Protein AF-A0A6G0R0K5-F1 (afdb_monomer_lite)

pLDDT: mean 83.47, std 16.42, range [35.22, 98.56]

Sequence (257 aa):
MKILWILSVGLLALLSRLAEVEAQTCGSRLRKDWDMLTTTEKTTYKNAIAAAMDSGAYIKFVEMHTEMRSEMEAHRQCMFIYWHRLMLVAFENIARVTAGTCNSFGNCMAITSELGGSSSGVQRTLAINGINNSGRCVNVSPLNHFCQLTSTTGTACAKCVPRSDWNAARVPTSTGYASVRQQVFNGRNIGQMSPLVEQGCHNNVHANLASTMGTFASPSDPIFWSHHAMIDLLHVIFHKCRVGTARLTFAQKASSV

Structure (mmCIF, N/CA/C/O backbone):
data_AF-A0A6G0R0K5-F1
#
_entry.id   AF-A0A6G0R0K5-F1
#
loop_
_atom_site.group_PDB
_atom_site.id
_atom_site.type_symbol
_atom_site.label_atom_id
_atom_site.label_alt_id
_atom_site.label_comp_id
_atom_site.label_asym_id
_atom_site.label_entity_id
_atom_site.label_seq_id
_atom_site.pdbx_PDB_ins_code
_atom_site.Cartn_x
_atom_site.Cartn_y
_atom_site.Cartn_z
_atom_site.occupancy
_atom_site.B_iso_or_equiv
_atom_site.auth_seq_id
_atom_site.auth_comp_id
_atom_site.auth_asym_id
_atom_site.auth_atom_id
_atom_site.pdbx_PDB_model_num
ATOM 1 N N . MET A 1 1 ? -26.393 2.557 -67.700 1.00 35.22 1 MET A N 1
ATOM 2 C CA . MET A 1 1 ? -24.964 2.414 -67.343 1.00 35.22 1 MET A CA 1
ATOM 3 C C . MET A 1 1 ? -24.664 3.296 -66.134 1.00 35.22 1 MET A C 1
ATOM 5 O O . MET A 1 1 ? -24.815 4.496 -66.249 1.00 35.22 1 MET A O 1
ATOM 9 N N . LYS A 1 2 ? -24.290 2.663 -65.011 1.00 37.94 2 LYS A N 1
ATOM 10 C CA . LYS A 1 2 ? -23.423 3.128 -63.904 1.00 37.94 2 LYS A CA 1
ATOM 11 C C . LYS A 1 2 ? -23.660 4.484 -63.176 1.00 37.94 2 LYS A C 1
ATOM 13 O O . LYS A 1 2 ? -23.334 5.531 -63.706 1.00 37.94 2 LYS A O 1
ATOM 18 N N . ILE A 1 3 ? -23.968 4.331 -61.872 1.00 43.25 3 ILE A N 1
ATOM 19 C CA . ILE A 1 3 ? -23.372 4.988 -60.676 1.00 43.25 3 ILE A CA 1
ATOM 20 C C . ILE A 1 3 ? -23.773 6.454 -60.377 1.00 43.25 3 ILE A C 1
ATOM 22 O O . ILE A 1 3 ? -23.343 7.351 -61.081 1.00 43.25 3 ILE A O 1
ATOM 26 N N . LEU A 1 4 ? -24.468 6.709 -59.251 1.00 41.16 4 LEU A N 1
ATOM 27 C CA . LEU A 1 4 ? -23.890 7.325 -58.032 1.00 41.16 4 LEU A CA 1
ATOM 28 C C . LEU A 1 4 ? -24.901 7.368 -56.858 1.00 41.16 4 LEU A C 1
ATOM 30 O O . LEU A 1 4 ? -26.084 7.634 -57.037 1.00 41.16 4 LEU A O 1
ATOM 34 N N . TRP A 1 5 ? -24.393 7.055 -55.666 1.00 44.38 5 TRP A N 1
ATOM 35 C CA . TRP A 1 5 ? -25.050 7.014 -54.352 1.00 44.38 5 TRP A CA 1
ATOM 36 C C . TRP A 1 5 ? -25.140 8.409 -53.696 1.00 44.38 5 TRP A C 1
ATOM 38 O O . TRP A 1 5 ? -24.416 9.296 -54.134 1.00 44.38 5 TRP A O 1
ATOM 48 N N . ILE A 1 6 ? -25.933 8.544 -52.611 1.00 44.44 6 ILE A N 1
ATOM 49 C CA . ILE A 1 6 ? -25.660 9.235 -51.307 1.00 44.44 6 ILE A CA 1
ATOM 50 C C . ILE A 1 6 ? -27.022 9.581 -50.650 1.00 44.44 6 ILE A C 1
ATOM 52 O O . ILE A 1 6 ? -27.780 10.392 -51.162 1.00 44.44 6 ILE A O 1
ATOM 56 N N . LEU A 1 7 ? -27.495 8.792 -49.675 1.00 41.69 7 LEU A N 1
ATOM 57 C CA . LEU A 1 7 ? -27.281 8.929 -48.217 1.00 41.69 7 LEU A CA 1
ATOM 58 C C . LEU A 1 7 ? -27.965 10.165 -47.603 1.00 41.69 7 LEU A C 1
ATOM 60 O O . LEU A 1 7 ? -27.424 11.264 -47.591 1.00 41.69 7 LEU A O 1
ATOM 64 N N . SER A 1 8 ? -29.125 9.943 -46.987 1.00 45.06 8 SER A N 1
ATOM 65 C CA . SER A 1 8 ? -29.702 10.830 -45.973 1.00 45.06 8 SER A CA 1
ATOM 66 C C . SER A 1 8 ? -29.942 10.006 -44.711 1.00 45.06 8 SER A C 1
ATOM 68 O O . SER A 1 8 ? -31.040 9.517 -44.469 1.00 45.06 8 SER A O 1
ATOM 70 N N . VAL A 1 9 ? -28.880 9.785 -43.935 1.00 48.03 9 VAL A N 1
ATOM 71 C CA . VAL A 1 9 ? -28.969 9.229 -42.579 1.00 48.03 9 VAL A CA 1
ATOM 72 C C . VAL A 1 9 ? -28.471 10.308 -41.629 1.00 48.03 9 VAL A C 1
ATOM 74 O O . VAL A 1 9 ? -27.401 10.880 -41.830 1.00 48.03 9 VAL A O 1
ATOM 77 N N . GLY A 1 10 ? -29.324 10.639 -40.663 1.00 43.81 10 GLY A N 1
ATOM 78 C CA . GLY A 1 10 ? -29.235 11.822 -39.822 1.00 43.81 10 GLY A CA 1
ATOM 79 C C . GLY A 1 10 ? -27.935 11.942 -39.036 1.00 43.81 10 GLY A C 1
ATOM 80 O O . GLY A 1 10 ? -27.492 11.010 -38.369 1.00 43.81 10 GLY A O 1
ATOM 81 N N . LEU A 1 11 ? -27.376 13.147 -39.059 1.00 43.44 11 LEU A N 1
ATOM 82 C CA . LEU A 1 11 ? -26.311 13.563 -38.165 1.00 43.44 11 LEU A CA 1
ATOM 83 C C . LEU A 1 11 ? -26.942 14.157 -36.895 1.00 43.44 11 LEU A C 1
ATOM 85 O O . LEU A 1 11 ? -27.017 15.372 -36.736 1.00 43.44 11 LEU A O 1
ATOM 89 N N . LEU A 1 12 ? -27.407 13.300 -35.980 1.00 45.47 12 LEU A N 1
ATOM 90 C CA . LEU A 1 12 ? -27.478 13.682 -34.567 1.00 45.47 12 LEU A CA 1
ATOM 91 C C . LEU A 1 12 ? -26.044 13.612 -34.029 1.00 45.47 12 LEU A C 1
ATOM 93 O O . LEU A 1 12 ? -25.591 12.578 -33.540 1.00 45.47 12 LEU A O 1
ATOM 97 N N . ALA A 1 13 ? -25.298 14.707 -34.168 1.00 45.22 13 ALA A N 1
ATOM 98 C CA . ALA A 1 13 ? -24.039 14.875 -33.460 1.00 45.22 13 ALA A CA 1
ATOM 99 C C . ALA A 1 13 ? -24.361 15.077 -31.973 1.00 45.22 13 ALA A C 1
ATOM 101 O O . ALA A 1 13 ? -24.551 16.197 -31.500 1.00 45.22 13 ALA A O 1
ATOM 102 N N . LEU A 1 14 ? -24.466 13.969 -31.238 1.00 45.12 14 LEU A N 1
ATOM 103 C CA . LEU A 1 14 ? -24.409 13.981 -29.786 1.00 45.12 14 LEU A CA 1
ATOM 104 C C . LEU A 1 14 ? -23.000 14.467 -29.422 1.00 45.12 14 LEU A C 1
ATOM 106 O O . LEU A 1 14 ? -22.039 13.703 -29.453 1.00 45.12 14 LEU A O 1
ATOM 110 N N . LEU A 1 15 ? -22.863 15.763 -29.142 1.00 42.66 15 LEU A N 1
ATOM 111 C CA . LEU A 1 15 ? -21.663 16.331 -28.537 1.00 42.66 15 LEU A CA 1
ATOM 112 C C . LEU A 1 15 ? -21.563 15.783 -27.111 1.00 42.66 15 LEU A C 1
ATOM 114 O O . LEU A 1 15 ? -21.924 16.447 -26.140 1.00 42.66 15 LEU A O 1
ATOM 118 N N . SER A 1 16 ? -21.090 14.546 -26.980 1.00 43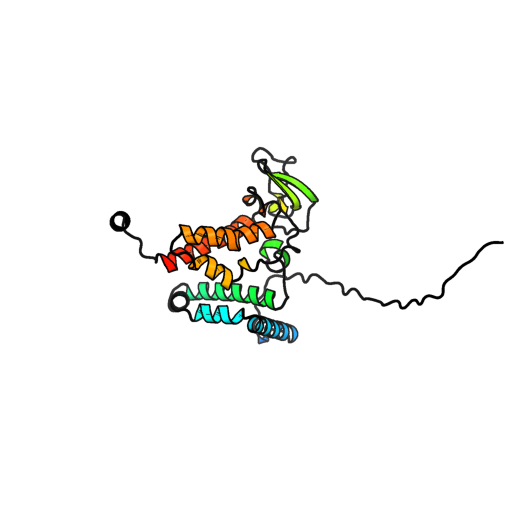.72 16 SER A N 1
ATOM 119 C CA . SER A 1 16 ? -20.566 14.035 -25.726 1.00 43.72 16 SER A CA 1
ATOM 120 C C . SER A 1 16 ? -19.338 14.876 -25.403 1.00 43.72 16 SER A C 1
ATOM 122 O O . SER A 1 16 ? -18.242 14.618 -25.901 1.00 43.72 16 SER A O 1
ATOM 124 N N . ARG A 1 17 ? -19.531 15.926 -24.600 1.00 45.78 17 ARG A N 1
ATOM 125 C CA . ARG A 1 17 ? -18.425 16.536 -23.873 1.00 45.78 17 ARG A CA 1
ATOM 126 C C . ARG A 1 17 ? -17.848 15.426 -23.005 1.00 45.78 17 ARG A C 1
ATOM 128 O O . ARG A 1 17 ? -18.444 15.057 -21.997 1.00 45.78 17 ARG A O 1
ATOM 135 N N . LEU A 1 18 ? -16.725 14.859 -23.434 1.00 44.19 18 LEU A N 1
ATOM 136 C CA . LEU A 1 18 ? -15.819 14.190 -22.519 1.00 44.19 18 LEU A CA 1
ATOM 137 C C . LEU A 1 18 ? -15.425 15.283 -21.530 1.00 44.19 18 LEU A C 1
ATOM 139 O O . LEU A 1 18 ? -14.662 16.182 -21.874 1.00 44.19 18 LEU A O 1
ATOM 143 N N . ALA A 1 19 ? -16.056 15.288 -20.356 1.00 44.09 19 ALA A N 1
ATOM 144 C CA . ALA A 1 19 ? -15.513 16.028 -19.238 1.00 44.09 19 ALA A CA 1
ATOM 145 C C . ALA A 1 19 ? -14.086 15.508 -19.081 1.00 44.09 19 ALA A C 1
ATOM 147 O O . ALA A 1 19 ? -13.887 14.302 -18.913 1.00 44.09 19 ALA A O 1
ATOM 148 N N . GLU A 1 20 ? -13.106 16.392 -19.239 1.00 42.25 20 GLU A N 1
ATOM 149 C CA . GLU A 1 20 ? -11.743 16.080 -18.855 1.00 42.25 20 GLU A CA 1
ATOM 150 C C . GLU A 1 20 ? -11.815 15.664 -17.390 1.00 42.25 20 GLU A C 1
ATOM 152 O O . GLU A 1 20 ? -12.138 16.459 -16.507 1.00 42.25 20 GLU A O 1
ATOM 157 N N . VAL A 1 21 ? -11.616 14.371 -17.135 1.00 38.44 21 VAL A N 1
ATOM 158 C CA . VAL A 1 21 ? -11.346 13.894 -15.788 1.00 38.44 21 VAL A CA 1
ATOM 159 C C . VAL A 1 21 ? -9.940 14.390 -15.505 1.00 38.44 21 VAL A C 1
ATOM 161 O O . VAL A 1 21 ? -8.960 13.687 -15.750 1.00 38.44 21 VAL A O 1
ATOM 164 N N . GLU A 1 22 ? -9.832 15.640 -15.057 1.00 40.12 22 GLU A N 1
ATOM 165 C CA . GLU A 1 22 ? -8.645 16.089 -14.354 1.00 40.12 22 GLU A CA 1
ATOM 166 C C . GLU A 1 22 ? -8.467 15.103 -13.208 1.00 40.12 22 GLU A C 1
ATOM 168 O O . GLU A 1 22 ? -9.278 15.027 -12.281 1.00 40.12 22 GLU A O 1
ATOM 173 N N . ALA A 1 23 ? -7.441 14.261 -13.321 1.00 39.41 23 ALA A N 1
ATOM 174 C CA . ALA A 1 23 ? -6.998 13.451 -12.212 1.00 39.41 23 ALA A CA 1
ATOM 175 C C . ALA A 1 23 ? -6.709 14.439 -11.086 1.00 39.41 23 ALA A C 1
ATOM 177 O O . ALA A 1 23 ? -5.732 15.181 -11.160 1.00 39.41 23 ALA A O 1
ATOM 178 N N . GLN A 1 24 ? -7.600 14.501 -10.094 1.00 42.53 24 GLN A N 1
ATOM 179 C CA . GLN A 1 24 ? -7.430 15.376 -8.953 1.00 42.53 24 GLN A CA 1
ATOM 180 C C . GLN A 1 24 ? -6.117 14.972 -8.298 1.00 42.53 24 GLN A C 1
ATOM 182 O O . GLN A 1 24 ? -6.034 13.953 -7.607 1.00 42.53 24 GLN A O 1
ATOM 187 N N . THR A 1 25 ? -5.070 15.751 -8.570 1.00 45.50 25 THR A N 1
ATOM 188 C CA . THR A 1 25 ? -3.791 15.634 -7.896 1.00 45.50 25 THR A CA 1
ATOM 189 C C . THR A 1 25 ? -4.099 15.935 -6.446 1.00 45.50 25 THR A C 1
ATOM 191 O O . THR A 1 25 ? -4.268 17.090 -6.052 1.00 45.50 25 THR A O 1
ATOM 194 N N . CYS A 1 26 ? -4.292 14.878 -5.665 1.00 50.09 26 CYS A N 1
ATOM 195 C CA . CYS A 1 26 ? -4.456 14.989 -4.237 1.00 50.09 26 CYS A CA 1
ATOM 196 C C . CYS A 1 26 ? -3.107 15.485 -3.728 1.00 50.09 26 CYS A C 1
ATOM 198 O O . CYS A 1 26 ? -2.182 14.694 -3.553 1.00 50.09 26 CYS A O 1
ATOM 200 N N . GLY A 1 27 ? -2.980 16.805 -3.572 1.00 58.56 27 GLY A N 1
ATOM 201 C CA . GLY A 1 27 ? -1.878 17.410 -2.840 1.00 58.56 27 GLY A CA 1
ATOM 202 C C . GLY A 1 27 ? -1.781 16.813 -1.434 1.00 58.56 27 GLY A C 1
ATOM 203 O O . GLY A 1 27 ? -2.553 15.928 -1.048 1.00 58.56 27 GLY A O 1
ATOM 204 N N . SER A 1 28 ? -0.830 17.297 -0.640 1.00 61.06 28 SER A N 1
ATOM 205 C CA . SER A 1 28 ? -0.680 16.836 0.740 1.00 61.06 28 SER A CA 1
ATOM 206 C C . SER A 1 28 ? -2.030 16.839 1.474 1.00 61.06 28 SER A C 1
ATOM 208 O O . SER A 1 28 ? -2.816 17.786 1.387 1.00 61.06 28 SER A O 1
ATOM 210 N N . ARG A 1 29 ? -2.341 15.735 2.166 1.00 73.50 29 ARG A N 1
ATOM 211 C CA . ARG A 1 29 ? -3.605 15.603 2.900 1.00 73.50 29 ARG A CA 1
ATOM 212 C C . ARG A 1 29 ? -3.598 16.576 4.076 1.00 73.50 29 ARG A C 1
ATOM 214 O O . ARG A 1 29 ? -2.982 16.306 5.106 1.00 73.50 29 ARG A O 1
ATOM 221 N N . LEU A 1 30 ? -4.269 17.713 3.913 1.00 80.62 30 LEU A N 1
ATOM 222 C CA . LEU A 1 30 ? -4.375 18.748 4.935 1.00 80.62 30 LEU A CA 1
ATOM 223 C C . LEU A 1 30 ? -5.656 18.555 5.749 1.00 80.62 30 LEU A C 1
ATOM 225 O O . LEU A 1 30 ? -6.762 18.644 5.217 1.00 80.62 30 LEU A O 1
ATOM 229 N N . ARG A 1 31 ? -5.510 18.337 7.058 1.00 83.62 31 ARG A N 1
ATOM 230 C CA . ARG A 1 31 ? -6.639 18.395 7.994 1.00 83.62 31 ARG A CA 1
ATOM 231 C C . ARG A 1 31 ? -6.935 19.860 8.297 1.00 83.62 31 ARG A C 1
ATOM 233 O O . ARG A 1 31 ? -6.051 20.573 8.765 1.00 83.62 31 ARG A O 1
ATOM 240 N N . LYS A 1 32 ? -8.157 20.294 8.004 1.00 85.06 32 LYS A N 1
ATOM 241 C CA . LYS A 1 32 ? -8.643 21.652 8.269 1.00 85.06 32 LYS A CA 1
ATOM 242 C C . LYS A 1 32 ? -9.628 21.625 9.429 1.00 85.06 32 LYS A C 1
ATOM 244 O O . LYS A 1 32 ? -10.305 20.619 9.643 1.00 85.06 32 LYS A O 1
ATOM 249 N N . ASP A 1 33 ? -9.710 22.741 10.139 1.00 85.50 33 ASP A N 1
ATOM 250 C CA . ASP A 1 33 ? -10.821 22.996 11.046 1.00 85.50 33 ASP A CA 1
ATOM 251 C C . ASP A 1 33 ? -12.159 22.984 10.279 1.00 85.50 33 ASP A C 1
ATOM 253 O O . ASP A 1 33 ? -12.205 23.372 9.107 1.00 85.50 33 ASP A O 1
ATOM 257 N N . TRP A 1 34 ? -13.237 22.517 10.922 1.00 86.62 34 TRP A N 1
ATOM 258 C CA . TRP A 1 34 ? -14.548 22.377 10.281 1.00 86.62 34 TRP A CA 1
ATOM 259 C C . TRP A 1 34 ? -15.086 23.713 9.770 1.00 86.62 34 TRP A C 1
ATOM 261 O O . TRP A 1 34 ? -15.665 23.759 8.685 1.00 86.62 34 TRP A O 1
ATOM 271 N N . ASP A 1 35 ? -14.876 24.810 10.492 1.00 95.31 35 ASP A N 1
ATOM 272 C CA . ASP A 1 35 ? -15.384 26.125 10.100 1.00 95.31 35 ASP A CA 1
ATOM 273 C C . ASP A 1 35 ? -14.569 26.754 8.973 1.00 95.31 35 ASP A C 1
ATOM 275 O O . ASP A 1 35 ? -15.089 27.581 8.225 1.00 95.31 35 ASP A O 1
ATOM 279 N N . MET A 1 36 ? -13.344 26.270 8.756 1.00 92.94 36 MET A N 1
ATOM 280 C CA . MET A 1 36 ? -12.540 26.611 7.584 1.00 92.94 36 MET A CA 1
ATOM 281 C C . MET A 1 36 ? -12.880 25.782 6.336 1.00 92.94 36 MET A C 1
ATOM 283 O O . MET A 1 36 ? -12.331 26.052 5.264 1.00 92.94 36 MET A O 1
ATOM 287 N N . LEU A 1 37 ? -13.739 24.762 6.441 1.00 88.12 37 LEU A N 1
ATOM 288 C CA . LEU A 1 37 ? -14.186 23.997 5.278 1.00 88.12 37 LEU A CA 1
ATOM 289 C C . LEU A 1 37 ? -15.216 24.789 4.470 1.00 88.12 37 LEU A C 1
ATOM 291 O O . LEU A 1 37 ? -16.208 25.297 5.000 1.00 88.12 37 LEU A O 1
ATOM 295 N N . THR A 1 38 ? -15.034 24.794 3.154 1.00 95.88 38 THR A N 1
ATOM 296 C CA . THR A 1 38 ? -16.040 25.27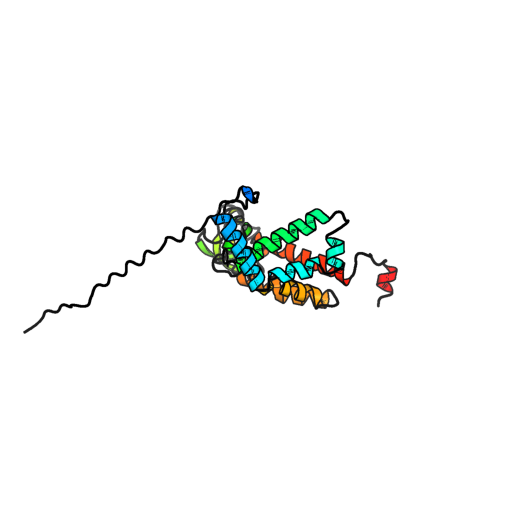0 2.203 1.00 95.88 38 THR A CA 1
ATOM 297 C C . THR A 1 38 ? -17.307 24.407 2.263 1.00 95.88 38 THR A C 1
ATOM 299 O O . THR A 1 38 ? -17.282 23.244 2.677 1.00 95.88 38 THR A O 1
ATOM 302 N N . THR A 1 39 ? -18.440 24.936 1.792 1.00 97.12 39 THR A N 1
ATOM 303 C CA . THR A 1 39 ? -19.702 24.173 1.709 1.00 97.12 39 THR A CA 1
ATOM 304 C C . THR A 1 39 ? -19.548 22.877 0.907 1.00 97.12 39 THR A C 1
ATOM 306 O O . THR A 1 39 ? -20.113 21.845 1.282 1.00 97.12 39 THR A O 1
ATOM 309 N N . THR A 1 40 ? -18.749 22.901 -0.164 1.00 94.31 40 THR A N 1
ATOM 310 C CA . THR A 1 40 ? -18.437 21.714 -0.969 1.00 94.31 40 THR A CA 1
ATOM 311 C C . THR A 1 40 ? -17.666 20.680 -0.153 1.00 94.31 40 THR A C 1
ATOM 313 O O . THR A 1 40 ? -18.083 19.528 -0.097 1.00 94.31 40 THR A O 1
ATOM 316 N N . GLU A 1 41 ? -16.604 21.077 0.555 1.00 89.62 41 GLU A N 1
ATOM 317 C CA . GLU A 1 41 ? -15.827 20.162 1.406 1.00 89.62 41 GLU A CA 1
ATOM 318 C C . GLU A 1 41 ? -16.678 19.555 2.532 1.00 89.62 41 GLU A C 1
ATOM 320 O O . GLU A 1 41 ? -16.623 18.344 2.761 1.00 89.62 41 GLU A O 1
ATOM 325 N N . LYS A 1 42 ? -17.528 20.360 3.188 1.00 91.56 42 LYS A N 1
ATOM 326 C CA . LYS A 1 42 ? -18.481 19.871 4.202 1.00 91.56 42 LYS A CA 1
ATOM 327 C C . LYS A 1 42 ? -19.456 18.852 3.615 1.00 91.56 42 LYS A C 1
ATOM 329 O O . LYS A 1 42 ? -19.789 17.866 4.270 1.00 91.56 42 LYS A O 1
ATOM 334 N N . THR A 1 43 ? -19.931 19.080 2.393 1.00 93.69 43 THR A N 1
ATOM 335 C CA . THR A 1 43 ? -20.841 18.157 1.699 1.00 93.69 43 THR A CA 1
ATOM 336 C C . THR A 1 43 ? -20.139 16.846 1.363 1.00 93.69 43 THR A C 1
ATOM 338 O O . THR A 1 43 ? -20.665 15.785 1.691 1.00 93.69 43 THR A O 1
ATOM 341 N N . THR A 1 44 ? -18.921 16.906 0.821 1.00 89.69 44 THR A N 1
ATOM 342 C CA . THR A 1 44 ? -18.089 15.724 0.561 1.00 89.69 44 THR A CA 1
ATOM 343 C C . THR A 1 44 ? -17.852 14.911 1.832 1.00 89.69 44 THR A C 1
ATOM 345 O O . THR A 1 44 ? -18.057 13.699 1.822 1.00 89.69 44 THR A O 1
ATOM 348 N N . TYR A 1 45 ? -17.492 15.562 2.944 1.00 89.38 45 TYR A N 1
ATOM 349 C CA . TYR A 1 45 ? -17.296 14.882 4.225 1.00 89.38 45 TYR A CA 1
ATOM 350 C C . TYR A 1 45 ? -18.572 14.170 4.693 1.00 89.38 45 TYR A C 1
ATOM 352 O O . TYR A 1 45 ? -18.539 12.974 4.972 1.00 89.38 45 TYR A O 1
ATOM 360 N N . LYS A 1 46 ? -19.714 14.871 4.731 1.00 94.06 46 LYS A N 1
ATOM 361 C CA . LYS A 1 46 ? -20.994 14.284 5.166 1.00 94.06 46 LYS A CA 1
ATOM 362 C C . LYS A 1 46 ? -21.408 13.093 4.300 1.00 94.06 46 LYS A C 1
ATOM 364 O O . LYS A 1 46 ? -21.806 12.067 4.843 1.00 94.06 46 LYS A O 1
ATOM 369 N N . ASN A 1 47 ? -21.269 13.207 2.981 1.00 93.19 47 ASN A N 1
ATOM 370 C CA . ASN A 1 47 ? -21.599 12.123 2.056 1.00 93.19 47 ASN A CA 1
ATOM 371 C C . ASN A 1 47 ? -20.678 10.912 2.253 1.00 93.19 47 ASN A C 1
ATOM 373 O O . ASN A 1 47 ? -21.144 9.777 2.204 1.00 93.19 47 ASN A O 1
ATOM 377 N N . ALA A 1 48 ? -19.390 11.135 2.532 1.00 89.19 48 ALA A N 1
ATOM 378 C CA . ALA A 1 48 ? -18.458 10.050 2.820 1.00 89.19 48 ALA A CA 1
ATOM 379 C C . ALA A 1 48 ? -18.790 9.319 4.129 1.00 89.19 48 ALA A C 1
ATOM 381 O O . ALA A 1 48 ? -18.723 8.090 4.175 1.00 89.19 48 ALA A O 1
ATOM 382 N N . ILE A 1 49 ? -19.198 10.054 5.172 1.00 92.50 49 ILE A N 1
ATOM 383 C CA . ILE A 1 49 ? -19.690 9.461 6.424 1.00 92.50 49 ILE A CA 1
ATOM 384 C C . ILE A 1 49 ? -20.947 8.626 6.171 1.00 92.50 49 ILE A C 1
ATOM 386 O O . ILE A 1 49 ? -20.996 7.480 6.612 1.00 92.50 49 ILE A O 1
ATOM 390 N N . ALA A 1 50 ? -21.924 9.164 5.432 1.00 93.50 50 ALA A N 1
ATOM 391 C CA . ALA A 1 50 ? -23.147 8.442 5.086 1.00 93.50 50 ALA A CA 1
ATOM 392 C C . ALA A 1 50 ? -22.834 7.141 4.328 1.00 93.50 50 ALA A C 1
ATOM 394 O O . ALA A 1 50 ? -23.232 6.068 4.766 1.00 93.50 50 ALA A O 1
ATOM 395 N N . ALA A 1 51 ? -21.993 7.199 3.291 1.00 90.88 51 ALA A N 1
ATOM 396 C CA . ALA A 1 51 ? -21.578 6.013 2.541 1.00 90.88 51 ALA A CA 1
ATOM 397 C C . ALA A 1 51 ? -20.849 4.969 3.415 1.00 90.88 51 ALA A C 1
ATOM 399 O O . ALA A 1 51 ? -21.028 3.758 3.250 1.00 90.88 51 ALA A O 1
ATOM 400 N N . ALA A 1 52 ? -20.027 5.410 4.373 1.00 86.12 52 ALA A N 1
ATOM 401 C CA . ALA A 1 52 ? -19.382 4.509 5.327 1.00 86.12 52 ALA A CA 1
ATOM 402 C C . ALA A 1 52 ? -20.396 3.853 6.285 1.00 86.12 52 ALA A C 1
ATOM 404 O O . ALA A 1 52 ? -20.223 2.689 6.652 1.00 86.12 52 ALA A O 1
ATOM 405 N N . MET A 1 53 ? -21.445 4.573 6.694 1.00 92.00 53 MET A N 1
ATOM 406 C CA . MET A 1 53 ? -22.534 4.032 7.515 1.00 92.00 53 MET A CA 1
ATOM 407 C C . MET A 1 53 ? -23.376 3.023 6.730 1.00 92.00 53 MET A C 1
ATOM 409 O O . MET A 1 53 ? -23.534 1.893 7.191 1.00 92.00 53 MET A O 1
ATOM 413 N N . ASP A 1 54 ? -23.815 3.382 5.523 1.00 91.06 54 ASP A N 1
ATOM 414 C CA . ASP A 1 54 ? -24.669 2.551 4.664 1.00 91.06 54 ASP A CA 1
ATOM 415 C C . ASP A 1 54 ? -23.983 1.243 4.242 1.00 91.06 54 ASP A C 1
ATOM 417 O O . ASP A 1 54 ? -24.618 0.196 4.133 1.00 91.06 54 ASP A O 1
ATOM 421 N N . SER A 1 55 ? -22.660 1.272 4.055 1.00 85.94 55 SER A N 1
ATOM 422 C CA . SER A 1 55 ? -21.864 0.077 3.734 1.00 85.94 55 SER A CA 1
ATOM 423 C C . SER A 1 55 ? -21.596 -0.844 4.932 1.00 85.94 55 SER A C 1
ATOM 425 O O . SER A 1 55 ? -21.019 -1.918 4.762 1.00 85.94 55 SER A O 1
ATOM 427 N N . GLY A 1 56 ? -21.948 -0.431 6.155 1.00 86.25 56 GLY A N 1
ATOM 428 C CA . GLY A 1 56 ? -21.584 -1.146 7.379 1.00 86.25 56 GLY A CA 1
ATOM 429 C C . GLY A 1 56 ? -20.093 -1.048 7.733 1.00 86.25 56 GLY A C 1
ATOM 430 O O . GLY A 1 56 ? -19.622 -1.749 8.629 1.00 86.25 56 GLY A O 1
ATOM 431 N N . ALA A 1 57 ? -19.327 -0.183 7.065 1.00 84.19 57 ALA A N 1
ATOM 432 C CA . ALA A 1 57 ? -17.923 0.041 7.390 1.00 84.19 57 ALA A CA 1
ATOM 433 C C . ALA A 1 57 ? -17.763 0.878 8.673 1.00 84.19 57 ALA A C 1
ATOM 435 O O . ALA A 1 57 ? -16.866 0.618 9.474 1.00 84.19 57 ALA A O 1
ATOM 436 N N . TYR A 1 58 ? -18.666 1.836 8.912 1.00 88.75 58 TYR A N 1
ATOM 437 C CA . TYR A 1 58 ? -18.648 2.711 10.089 1.00 88.75 58 TYR A CA 1
ATOM 438 C C . TYR A 1 58 ? -18.822 1.928 11.396 1.00 88.75 58 TYR A C 1
ATOM 440 O O . TYR A 1 58 ? -18.057 2.121 12.342 1.00 88.75 58 TYR A O 1
ATOM 448 N N . ILE A 1 59 ? -19.779 0.990 11.443 1.00 89.38 59 ILE A N 1
ATOM 449 C CA . ILE A 1 59 ? -20.059 0.206 12.657 1.00 89.38 59 ILE A CA 1
ATOM 450 C C . ILE A 1 59 ? -18.841 -0.617 13.103 1.00 89.38 59 ILE A C 1
ATOM 452 O O . ILE A 1 59 ? -18.660 -0.835 14.294 1.00 89.38 59 ILE A O 1
ATOM 456 N N . LYS A 1 60 ? -17.926 -0.980 12.192 1.00 84.44 60 LYS A N 1
ATOM 457 C CA . LYS A 1 60 ? -16.690 -1.698 12.547 1.00 84.44 60 LYS A CA 1
ATOM 458 C C . LYS A 1 60 ? -15.742 -0.889 13.426 1.00 84.44 60 LYS A C 1
ATOM 460 O O . LYS A 1 60 ? -15.075 -1.464 14.280 1.00 84.44 60 LYS A O 1
ATOM 465 N N . PHE A 1 61 ? -15.724 0.431 13.276 1.00 87.88 61 PHE A N 1
ATOM 466 C CA . PHE A 1 61 ? -14.949 1.311 14.151 1.00 87.88 61 PHE A CA 1
ATOM 467 C C . PHE A 1 61 ? -15.584 1.453 15.534 1.00 87.88 61 PHE A C 1
ATOM 469 O O . PHE A 1 61 ? -14.865 1.522 16.528 1.00 87.88 61 PHE A O 1
ATOM 476 N N . VAL A 1 62 ? -16.917 1.440 15.603 1.00 90.31 62 VAL A N 1
ATOM 477 C CA . VAL A 1 62 ? -17.658 1.431 16.872 1.00 90.31 62 VAL A CA 1
ATOM 478 C C . VAL A 1 62 ? -17.438 0.107 17.606 1.00 90.31 62 VAL A C 1
ATOM 480 O O . VAL A 1 62 ? -17.088 0.113 18.781 1.00 90.31 62 VAL A O 1
ATOM 483 N N . GLU A 1 63 ? -17.566 -1.027 16.911 1.00 86.81 63 GLU A N 1
ATOM 484 C CA . GLU A 1 63 ? -17.274 -2.365 17.449 1.00 86.81 63 GLU A CA 1
ATOM 485 C C . GLU A 1 63 ? -15.836 -2.445 17.984 1.00 86.81 63 GLU A C 1
ATOM 487 O O . GLU A 1 63 ? -15.615 -2.936 19.085 1.00 86.81 63 GLU A O 1
ATOM 492 N N . MET A 1 64 ? -14.860 -1.912 17.240 1.00 82.06 64 MET A N 1
ATOM 493 C CA . MET A 1 64 ? -13.464 -1.852 17.681 1.00 82.06 64 MET A CA 1
ATOM 494 C C . MET A 1 64 ? -13.299 -1.024 18.958 1.00 82.06 64 MET A C 1
ATOM 496 O O . MET A 1 64 ? -12.659 -1.474 19.896 1.00 82.06 64 MET A O 1
ATOM 500 N N . HIS A 1 65 ? -13.878 0.176 19.011 1.00 89.44 65 HIS A N 1
ATOM 501 C CA . HIS A 1 65 ? -13.728 1.076 20.156 1.00 89.44 65 HIS A CA 1
ATOM 502 C C . HIS A 1 65 ? -14.499 0.606 21.405 1.00 89.44 65 HIS A C 1
ATOM 504 O O . HIS A 1 65 ? -14.184 1.017 22.518 1.00 89.44 65 HIS A O 1
ATOM 510 N N . THR A 1 66 ? -15.525 -0.232 21.237 1.00 87.12 66 THR A N 1
ATOM 511 C CA . THR A 1 66 ? -16.339 -0.775 22.341 1.00 87.12 66 THR A CA 1
ATOM 512 C C . THR A 1 66 ? -15.861 -2.139 22.837 1.00 87.12 66 THR A C 1
ATOM 514 O O . THR A 1 66 ? -16.284 -2.585 23.903 1.00 87.12 66 THR A O 1
ATOM 517 N N . GLU A 1 67 ? -14.969 -2.808 22.104 1.00 84.44 67 GLU A N 1
ATOM 518 C CA . GLU A 1 67 ? -14.339 -4.042 22.565 1.00 84.44 67 GLU A CA 1
ATOM 519 C C . GLU A 1 67 ? -13.381 -3.739 23.729 1.00 84.44 67 GLU A C 1
ATOM 521 O O . GLU A 1 67 ? -12.506 -2.886 23.625 1.00 84.44 67 GLU A O 1
ATOM 526 N N . MET A 1 68 ? -13.551 -4.443 24.853 1.00 77.94 68 MET A N 1
ATOM 527 C CA . MET A 1 68 ? -12.900 -4.116 26.128 1.00 77.94 68 MET A CA 1
ATOM 528 C C . MET A 1 68 ? -11.367 -4.097 26.051 1.00 77.94 68 MET A C 1
ATOM 530 O O . MET A 1 68 ? -10.738 -3.218 26.635 1.00 77.94 68 MET A O 1
ATOM 534 N N . ARG A 1 69 ? -10.735 -5.047 25.350 1.00 72.31 69 ARG A N 1
ATOM 535 C CA . ARG A 1 69 ? -9.265 -5.061 25.245 1.00 72.31 69 ARG A CA 1
ATOM 536 C C . ARG A 1 69 ? -8.770 -3.863 24.445 1.00 72.31 69 ARG A C 1
ATOM 538 O O . ARG A 1 69 ? -7.819 -3.211 24.861 1.00 72.31 69 ARG A O 1
ATOM 545 N N . SER A 1 70 ? -9.435 -3.556 23.338 1.00 74.88 70 SER A N 1
ATOM 546 C CA . SER A 1 70 ? -9.142 -2.388 22.520 1.00 74.88 70 SER A CA 1
ATOM 547 C C . SER A 1 70 ? -9.410 -1.076 23.266 1.00 74.88 70 SER A C 1
ATOM 549 O O . SER A 1 70 ? -8.645 -0.130 23.103 1.00 74.88 70 SER A O 1
ATOM 551 N N . GLU A 1 71 ? -10.445 -1.003 24.107 1.00 82.81 71 GLU A N 1
ATOM 552 C CA . GLU A 1 71 ? -10.736 0.171 24.943 1.00 82.81 71 GLU A CA 1
ATOM 553 C C . GLU A 1 71 ? -9.607 0.431 25.948 1.00 82.81 71 GLU A C 1
ATOM 555 O O . GLU A 1 71 ? -9.117 1.560 26.039 1.00 82.81 71 GLU A O 1
ATOM 560 N N . MET A 1 72 ? -9.119 -0.624 26.610 1.00 78.75 72 MET A N 1
ATOM 561 C CA . MET A 1 72 ? -7.981 -0.541 27.530 1.00 78.75 72 MET A CA 1
ATOM 562 C C . MET A 1 72 ? -6.680 -0.145 26.821 1.00 78.75 72 MET A C 1
ATOM 564 O O . MET A 1 72 ? -5.819 0.499 27.416 1.00 78.75 72 MET A O 1
ATOM 568 N N . GLU A 1 73 ? -6.508 -0.524 25.551 1.00 76.50 73 GLU A N 1
ATOM 569 C CA . GLU A 1 73 ? -5.397 -0.041 24.728 1.00 76.50 73 GLU A CA 1
ATOM 570 C C . GLU A 1 73 ? -5.589 1.421 24.294 1.00 76.50 73 GLU A C 1
ATOM 572 O O . GLU A 1 73 ? -4.607 2.145 24.125 1.00 76.50 73 GLU A O 1
ATOM 577 N N . ALA A 1 74 ? -6.827 1.873 24.123 1.00 80.38 74 ALA A N 1
ATOM 578 C CA . ALA A 1 74 ? -7.134 3.214 23.658 1.00 80.38 74 ALA A CA 1
ATOM 579 C C . ALA A 1 74 ? -7.057 4.268 24.771 1.00 80.38 74 ALA A C 1
ATOM 581 O O . ALA A 1 74 ? -6.699 5.406 24.474 1.00 80.38 74 ALA A O 1
ATOM 582 N N . HIS A 1 75 ? -7.342 3.929 26.035 1.00 90.56 75 HIS A N 1
ATOM 583 C CA . HIS A 1 75 ? -7.521 4.910 27.115 1.00 90.56 75 HIS A CA 1
ATOM 584 C C . HIS A 1 75 ? -6.651 4.663 28.351 1.00 90.56 75 HIS A C 1
ATOM 586 O O . HIS A 1 75 ? -6.212 3.555 28.636 1.00 90.56 75 HIS A O 1
ATOM 592 N N . ARG A 1 76 ? -6.422 5.740 29.122 1.00 85.06 76 ARG A N 1
ATOM 593 C CA . ARG A 1 76 ? -5.727 5.728 30.431 1.00 85.06 76 ARG A CA 1
ATOM 594 C C . ARG A 1 76 ? -4.313 5.133 30.391 1.00 85.06 76 ARG A C 1
ATOM 596 O O . ARG A 1 76 ? -3.823 4.605 31.385 1.00 85.06 76 ARG A O 1
ATOM 603 N N . GLN A 1 77 ? -3.652 5.251 29.243 1.00 81.62 77 GLN A N 1
ATOM 604 C CA . GLN A 1 77 ? -2.325 4.701 29.001 1.00 81.62 77 GLN A CA 1
ATOM 605 C C . GLN A 1 77 ? -1.560 5.534 27.953 1.00 81.62 77 GLN A C 1
ATOM 607 O O . GLN A 1 77 ? -2.144 6.375 27.265 1.00 81.62 77 GLN A O 1
ATOM 612 N N . CYS A 1 78 ? -0.243 5.341 27.837 1.00 77.88 78 CYS A N 1
ATOM 613 C CA . CYS A 1 78 ? 0.649 6.193 27.034 1.00 77.88 78 CYS A CA 1
ATOM 614 C C . CYS A 1 78 ? 0.412 6.149 25.509 1.00 77.88 78 CYS A C 1
ATOM 616 O O . CYS A 1 78 ? 0.827 7.055 24.789 1.00 77.88 78 CYS A O 1
ATOM 618 N N . MET A 1 79 ? -0.286 5.134 25.010 1.00 76.44 79 MET A N 1
ATOM 619 C CA . MET A 1 79 ? -0.656 4.958 23.607 1.00 76.44 79 MET A CA 1
ATOM 620 C C . MET A 1 79 ? -1.929 5.698 23.215 1.00 76.44 79 MET A C 1
ATOM 622 O O . MET A 1 79 ? -2.251 5.666 22.031 1.00 76.44 79 MET A O 1
ATOM 626 N N . PHE A 1 80 ? -2.623 6.382 24.136 1.00 76.38 80 PHE A N 1
ATOM 627 C CA . PHE A 1 80 ? -3.881 7.086 23.848 1.00 76.38 80 PHE A CA 1
ATOM 628 C C . PHE A 1 80 ? -3.823 7.876 22.530 1.00 76.38 80 PHE A C 1
ATOM 630 O O . PHE A 1 80 ? -4.639 7.665 21.634 1.00 76.38 80 PHE A O 1
ATOM 637 N N . ILE A 1 81 ? -2.794 8.710 22.354 1.00 74.12 81 ILE A N 1
ATOM 638 C CA . ILE A 1 81 ? -2.623 9.528 21.144 1.00 74.12 81 ILE A CA 1
ATOM 639 C C . ILE A 1 81 ? -2.357 8.673 19.899 1.00 74.12 81 ILE A C 1
ATOM 641 O O . ILE A 1 81 ? -2.901 8.942 18.828 1.00 74.12 81 ILE A O 1
ATOM 645 N N . TYR A 1 82 ? -1.525 7.641 20.014 1.00 71.00 82 TYR A N 1
ATOM 646 C CA . TYR A 1 82 ? -1.114 6.817 18.878 1.00 71.00 82 TYR A CA 1
ATOM 647 C C . TYR A 1 82 ? -2.227 5.876 18.404 1.00 71.00 82 TYR A C 1
ATOM 649 O O . TYR A 1 82 ? -2.416 5.725 17.197 1.00 71.00 82 TYR A O 1
ATOM 657 N N . TRP A 1 83 ? -2.994 5.303 19.334 1.00 82.19 83 TRP A N 1
ATOM 658 C CA . TRP A 1 83 ? -4.137 4.443 19.036 1.00 82.19 83 TRP A CA 1
ATOM 659 C C . TRP A 1 83 ? -5.214 5.227 18.273 1.00 82.19 83 TRP A C 1
ATOM 661 O O . TRP A 1 83 ? -5.601 4.843 17.168 1.00 82.19 83 TRP A O 1
ATOM 671 N N . HIS A 1 84 ? -5.598 6.406 18.778 1.00 84.94 84 HIS A N 1
ATOM 672 C CA . HIS A 1 84 ? -6.576 7.268 18.109 1.00 84.94 84 HIS A CA 1
ATOM 673 C C . HIS A 1 84 ? -6.055 7.820 16.777 1.00 84.94 84 HIS A C 1
ATOM 675 O O . HIS A 1 84 ? -6.807 7.915 15.805 1.00 84.94 84 HIS A O 1
ATOM 681 N N . ARG A 1 85 ? -4.755 8.135 16.673 1.00 82.38 85 ARG A N 1
ATOM 682 C CA . ARG A 1 85 ? -4.142 8.540 15.398 1.00 82.38 85 ARG A CA 1
ATOM 683 C C . ARG A 1 85 ? -4.277 7.443 14.343 1.00 82.38 85 ARG A C 1
ATOM 685 O O . ARG A 1 85 ? -4.628 7.757 13.205 1.00 82.38 85 ARG A O 1
ATOM 692 N N . LEU A 1 86 ? -4.020 6.187 14.708 1.00 78.00 86 LEU A N 1
ATOM 693 C CA . LEU A 1 86 ? -4.169 5.050 13.802 1.00 78.00 86 LEU A CA 1
ATOM 694 C C . LEU A 1 86 ? -5.638 4.828 13.417 1.00 78.00 86 LEU A C 1
ATOM 696 O O . LEU A 1 86 ? -5.931 4.673 12.231 1.00 78.00 86 LEU A O 1
ATOM 700 N N . MET A 1 87 ? -6.559 4.894 14.385 1.00 82.94 87 MET A N 1
ATOM 701 C CA . MET A 1 87 ? -8.001 4.790 14.138 1.00 82.94 87 MET A CA 1
ATOM 702 C C . MET A 1 87 ? -8.479 5.839 13.124 1.00 82.94 87 MET A C 1
ATOM 704 O O . MET A 1 87 ? -9.185 5.494 12.180 1.00 82.94 87 MET A O 1
ATOM 708 N N . LEU A 1 88 ? -8.041 7.096 13.261 1.00 86.81 88 LEU A N 1
ATOM 709 C CA . LEU A 1 88 ? -8.389 8.172 12.328 1.00 86.81 88 LEU A CA 1
ATOM 710 C C . LEU A 1 88 ? -7.852 7.925 10.914 1.00 86.81 88 LEU A C 1
ATOM 712 O O . LEU A 1 88 ? -8.567 8.168 9.947 1.00 86.81 88 LEU A O 1
ATOM 716 N N . VAL A 1 89 ? -6.615 7.439 10.774 1.00 82.50 89 VAL A N 1
ATOM 717 C CA . VAL A 1 89 ? -6.033 7.124 9.454 1.00 82.50 89 VAL A CA 1
ATOM 718 C C . VAL A 1 89 ? -6.786 5.974 8.782 1.00 82.50 89 VAL A C 1
ATOM 720 O O . VAL A 1 89 ? -7.084 6.040 7.589 1.00 82.50 89 VAL A O 1
ATOM 723 N N . ALA A 1 90 ? -7.122 4.928 9.540 1.00 81.50 90 ALA A N 1
ATOM 724 C CA . ALA A 1 90 ? -7.915 3.816 9.031 1.00 81.50 90 ALA A CA 1
ATOM 725 C C . ALA A 1 90 ? -9.323 4.275 8.611 1.00 81.50 90 ALA A C 1
ATOM 727 O O . ALA A 1 90 ? -9.784 3.914 7.527 1.00 81.50 90 ALA A O 1
ATOM 728 N N . PHE A 1 91 ? -9.975 5.108 9.429 1.00 85.81 91 PHE A N 1
ATOM 729 C CA . PHE A 1 91 ? -11.305 5.646 9.148 1.00 85.81 91 PHE A CA 1
ATOM 730 C C . PHE A 1 91 ? -11.315 6.535 7.902 1.00 85.81 91 PHE A C 1
ATOM 732 O O . PHE A 1 91 ? -12.146 6.344 7.019 1.00 85.81 91 PHE A O 1
ATOM 739 N N . GLU A 1 92 ? -10.351 7.450 7.785 1.00 86.81 92 GLU A N 1
ATOM 740 C CA . GLU A 1 92 ? -10.185 8.323 6.620 1.00 86.81 92 GLU A CA 1
ATOM 741 C C . GLU A 1 92 ? -10.054 7.516 5.320 1.00 86.81 92 GLU A C 1
ATOM 743 O O . GLU A 1 92 ? -10.730 7.803 4.332 1.00 86.81 92 GLU A O 1
ATOM 748 N N . ASN A 1 93 ? -9.210 6.480 5.310 1.00 81.94 93 ASN A N 1
ATOM 749 C CA . ASN A 1 93 ? -9.012 5.656 4.118 1.00 81.94 93 ASN A CA 1
ATOM 750 C C . ASN A 1 93 ? -10.269 4.856 3.752 1.00 81.94 93 ASN A C 1
ATOM 752 O O . ASN A 1 93 ? -10.613 4.790 2.573 1.00 81.94 93 ASN A O 1
ATOM 756 N N . ILE A 1 94 ? -10.974 4.292 4.737 1.00 83.94 94 ILE A N 1
ATOM 757 C CA . ILE A 1 94 ? -12.227 3.570 4.492 1.00 83.94 94 ILE A CA 1
ATOM 758 C C . ILE A 1 94 ? -13.304 4.514 3.955 1.00 83.94 94 ILE A C 1
ATOM 760 O O . ILE A 1 94 ? -13.909 4.197 2.935 1.00 83.94 94 ILE A O 1
ATOM 764 N N . ALA A 1 95 ? -13.484 5.688 4.566 1.00 85.06 95 ALA A N 1
ATOM 765 C CA . ALA A 1 95 ? -14.463 6.674 4.119 1.00 85.06 95 ALA A CA 1
ATOM 766 C C . ALA A 1 95 ? -14.206 7.123 2.671 1.00 85.06 95 ALA A C 1
ATOM 768 O O . ALA A 1 95 ? -15.143 7.250 1.888 1.00 85.06 95 ALA A O 1
ATOM 769 N N . ARG A 1 96 ? -12.936 7.301 2.275 1.00 86.06 96 ARG A N 1
ATOM 770 C CA . ARG A 1 96 ? -12.562 7.638 0.888 1.00 86.06 96 ARG A CA 1
ATOM 771 C C . ARG A 1 96 ? -12.917 6.533 -0.107 1.00 86.06 96 ARG A C 1
ATOM 773 O O . ARG A 1 96 ? -13.366 6.843 -1.208 1.00 86.06 96 ARG A O 1
ATOM 780 N N . VAL A 1 97 ? -12.728 5.267 0.269 1.00 84.69 97 VAL A N 1
ATOM 781 C CA . VAL A 1 97 ? -13.083 4.119 -0.582 1.00 84.69 97 VAL A CA 1
ATOM 782 C C . VAL A 1 97 ? -14.601 3.983 -0.698 1.00 84.69 97 VAL A C 1
ATOM 784 O O . VAL A 1 97 ? -15.117 3.874 -1.807 1.00 84.69 97 VAL A O 1
ATOM 787 N N . THR A 1 98 ? -15.338 4.039 0.416 1.00 84.88 98 THR A N 1
ATOM 788 C CA . THR A 1 98 ? -16.806 3.894 0.410 1.00 84.88 98 THR A CA 1
ATOM 789 C C . THR A 1 98 ? -17.502 5.056 -0.290 1.00 84.88 98 THR A C 1
ATOM 791 O O . THR A 1 98 ? -18.518 4.854 -0.943 1.00 84.88 98 THR A O 1
ATOM 794 N N . ALA A 1 99 ? -16.937 6.263 -0.209 1.00 85.81 99 ALA A N 1
ATOM 795 C CA . ALA A 1 99 ? -17.422 7.439 -0.930 1.00 85.81 99 ALA A CA 1
ATOM 796 C C . ALA A 1 99 ? -17.067 7.443 -2.428 1.00 85.81 99 ALA A C 1
ATOM 798 O O . ALA A 1 99 ? -17.434 8.380 -3.134 1.00 85.81 99 ALA A O 1
ATOM 799 N N . GLY A 1 100 ? -16.294 6.464 -2.913 1.00 83.31 100 GLY A N 1
ATOM 800 C CA . GLY A 1 100 ? -15.817 6.426 -4.297 1.00 83.31 100 GLY A CA 1
ATOM 801 C C . GLY A 1 100 ? -14.775 7.499 -4.640 1.00 83.31 100 GLY A C 1
ATOM 802 O O . GLY A 1 100 ? -14.478 7.700 -5.813 1.00 83.31 100 GLY A O 1
ATOM 803 N N . THR A 1 101 ? -14.192 8.180 -3.644 1.00 85.00 101 THR A N 1
ATOM 804 C CA . THR A 1 101 ? -13.131 9.189 -3.845 1.00 85.00 101 THR A CA 1
ATOM 805 C C . THR A 1 101 ? -11.839 8.563 -4.376 1.00 85.00 101 THR A C 1
ATOM 807 O O . THR A 1 101 ? -11.027 9.229 -5.011 1.00 85.00 101 THR A O 1
ATOM 810 N N . CYS A 1 102 ? -11.622 7.281 -4.095 1.00 86.06 102 CYS A N 1
ATOM 811 C CA . CYS A 1 102 ? -10.526 6.490 -4.631 1.00 86.06 102 CYS A CA 1
ATOM 812 C C . CYS A 1 102 ? -10.975 5.023 -4.748 1.00 86.06 102 CYS A C 1
ATOM 814 O O . CYS A 1 102 ? -11.919 4.607 -4.076 1.00 86.06 102 CYS A O 1
ATOM 816 N N . ASN A 1 103 ? -10.324 4.230 -5.599 1.00 86.56 103 ASN A N 1
ATOM 817 C CA . ASN A 1 103 ? -10.726 2.842 -5.870 1.00 86.56 103 ASN A CA 1
ATOM 818 C C . ASN A 1 103 ? -9.564 1.888 -6.208 1.00 86.56 103 ASN A C 1
ATOM 820 O O . ASN A 1 103 ? -9.794 0.693 -6.412 1.00 86.56 103 ASN A O 1
ATOM 824 N N . SER A 1 104 ? -8.328 2.385 -6.248 1.00 90.88 104 SER A N 1
ATOM 825 C CA . SER A 1 104 ? -7.140 1.617 -6.609 1.00 90.88 104 SER A CA 1
ATOM 826 C C . SER A 1 104 ? -5.969 1.921 -5.687 1.00 90.88 104 SER A C 1
ATOM 828 O O . SER A 1 104 ? -5.976 2.915 -4.959 1.00 90.88 104 SER A O 1
ATOM 830 N N . PHE A 1 105 ? -4.941 1.072 -5.708 1.00 89.75 105 PHE A N 1
ATOM 831 C CA . PHE A 1 105 ? -3.712 1.322 -4.962 1.00 89.75 105 PHE A CA 1
ATOM 832 C C . PHE A 1 105 ? -3.147 2.703 -5.304 1.00 89.75 105 PHE A C 1
ATOM 834 O O . PHE A 1 105 ? -2.910 3.497 -4.395 1.00 89.75 105 PHE A O 1
ATOM 841 N N . GLY A 1 106 ? -3.052 3.009 -6.602 1.00 89.81 106 GLY A N 1
ATOM 842 C CA . GLY A 1 106 ? -2.462 4.237 -7.129 1.00 89.81 106 GLY A CA 1
ATOM 843 C C . GLY A 1 106 ? -3.135 5.532 -6.666 1.00 89.81 106 GLY A C 1
ATOM 844 O O . GLY A 1 106 ? -2.433 6.513 -6.436 1.00 89.81 106 GLY A O 1
ATOM 845 N N . ASN A 1 107 ? -4.464 5.548 -6.483 1.00 87.81 107 ASN A N 1
ATOM 846 C CA . ASN A 1 107 ? -5.205 6.757 -6.085 1.00 87.81 107 ASN A CA 1
ATOM 847 C C . ASN A 1 107 ? -5.692 6.750 -4.621 1.00 87.81 107 ASN A C 1
ATOM 849 O O . ASN A 1 107 ? -6.039 7.800 -4.063 1.00 87.81 107 ASN A O 1
ATOM 853 N N . CYS A 1 108 ? -5.694 5.594 -3.951 1.00 86.12 108 CYS A N 1
ATOM 854 C CA . CYS A 1 108 ? -6.064 5.514 -2.541 1.00 86.12 108 CYS A CA 1
ATOM 855 C C . CYS A 1 108 ? -4.898 5.782 -1.593 1.00 86.12 108 CYS A C 1
ATOM 857 O O . CYS A 1 108 ? -5.138 6.237 -0.469 1.00 86.12 108 CYS A O 1
ATOM 859 N N . MET A 1 109 ? -3.652 5.559 -2.010 1.00 84.56 109 MET A N 1
ATOM 860 C CA . MET A 1 109 ? -2.489 5.635 -1.127 1.00 84.56 109 MET A CA 1
ATOM 861 C C . MET A 1 109 ? -1.413 6.560 -1.693 1.00 84.56 109 MET A C 1
ATOM 863 O O . MET A 1 109 ? -0.891 6.337 -2.772 1.00 84.56 109 MET A O 1
ATOM 867 N N . ALA A 1 110 ? -1.029 7.592 -0.937 1.00 84.12 110 ALA A N 1
ATOM 868 C CA . ALA A 1 110 ? 0.003 8.532 -1.389 1.00 84.12 110 ALA A CA 1
ATOM 869 C C . ALA A 1 110 ? 1.372 7.847 -1.565 1.00 84.12 110 ALA A C 1
ATOM 871 O O . ALA A 1 110 ? 2.094 8.130 -2.517 1.00 84.12 110 ALA A O 1
ATOM 872 N N . ILE A 1 111 ? 1.685 6.860 -0.716 1.00 85.81 111 ILE A N 1
ATOM 873 C CA . ILE A 1 111 ? 2.952 6.119 -0.774 1.00 85.81 111 ILE A CA 1
ATOM 874 C C . ILE A 1 111 ? 3.183 5.435 -2.131 1.00 85.81 111 ILE A C 1
ATOM 876 O O . ILE A 1 111 ? 4.323 5.327 -2.576 1.00 85.81 111 ILE A O 1
ATOM 880 N N . THR A 1 112 ? 2.125 5.011 -2.833 1.00 90.81 112 THR A N 1
ATOM 881 C CA . THR A 1 112 ? 2.277 4.348 -4.135 1.00 90.81 112 THR A CA 1
ATOM 882 C C . THR A 1 112 ? 2.683 5.320 -5.237 1.00 90.81 112 THR A C 1
ATOM 884 O O . THR A 1 112 ? 3.414 4.927 -6.142 1.00 90.81 112 THR A O 1
ATOM 887 N N . SER A 1 113 ? 2.274 6.591 -5.153 1.00 89.81 113 SER A N 1
ATOM 888 C CA . SER A 1 113 ? 2.761 7.653 -6.042 1.00 89.81 113 SER A CA 1
ATOM 889 C C . SER A 1 113 ? 4.117 8.210 -5.601 1.00 89.81 113 SER A C 1
ATOM 891 O O . SER A 1 113 ? 4.974 8.456 -6.443 1.00 89.81 113 SER A O 1
ATOM 893 N N . GLU A 1 114 ? 4.334 8.371 -4.295 1.00 88.31 114 GLU A N 1
ATOM 894 C CA . GLU A 1 114 ? 5.545 8.987 -3.731 1.00 88.31 114 GLU A CA 1
ATOM 895 C C . GLU A 1 114 ? 6.779 8.085 -3.851 1.00 88.31 114 GLU A C 1
ATOM 897 O O . GLU A 1 114 ? 7.886 8.578 -4.044 1.00 88.31 114 GLU A O 1
ATOM 902 N N . LEU A 1 115 ? 6.605 6.760 -3.835 1.00 92.75 115 LEU A N 1
ATOM 903 C CA . LEU A 1 115 ? 7.676 5.802 -4.124 1.00 92.75 115 LEU A CA 1
ATOM 904 C C . LEU A 1 115 ? 7.851 5.566 -5.631 1.00 92.75 115 LEU A C 1
ATOM 906 O O . LEU A 1 115 ? 8.030 4.428 -6.060 1.00 92.75 115 LEU A O 1
ATOM 910 N N . GLY A 1 116 ? 7.770 6.622 -6.441 1.00 92.31 116 GLY A N 1
ATOM 911 C CA . GLY A 1 116 ? 8.043 6.604 -7.882 1.00 92.31 116 GLY A CA 1
ATOM 912 C C . GLY A 1 116 ? 6.850 6.308 -8.801 1.00 92.31 116 GLY A C 1
ATOM 913 O O . GLY A 1 116 ? 6.996 6.402 -10.018 1.00 92.31 116 GLY A O 1
ATOM 914 N N . GLY A 1 117 ? 5.668 5.983 -8.269 1.00 94.00 117 GLY A N 1
ATOM 915 C CA . GLY A 1 117 ? 4.472 5.729 -9.084 1.00 94.00 117 GLY A CA 1
ATOM 916 C C . GLY A 1 117 ? 4.551 4.474 -9.966 1.00 94.00 117 GLY A C 1
ATOM 917 O O . GLY A 1 117 ? 5.454 3.649 -9.842 1.00 94.00 117 GLY A O 1
ATOM 918 N N . SER A 1 118 ? 3.585 4.306 -10.868 1.00 95.75 118 SER A N 1
ATOM 919 C CA . SER A 1 118 ? 3.489 3.141 -11.772 1.00 95.75 118 SER A CA 1
ATOM 920 C C . SER A 1 118 ? 3.422 3.502 -13.262 1.00 95.75 118 SER A C 1
ATOM 922 O O . SER A 1 118 ? 3.477 2.618 -14.116 1.00 95.75 118 SER A O 1
ATOM 924 N N . SER A 1 119 ? 3.285 4.787 -13.600 1.00 93.62 119 SER A N 1
ATOM 925 C CA . SER A 1 119 ? 2.937 5.253 -14.952 1.00 93.62 119 SER A CA 1
ATOM 926 C C . SER A 1 119 ? 4.131 5.690 -15.807 1.00 93.62 119 SER A C 1
ATOM 928 O O . SER A 1 119 ? 4.051 5.631 -17.035 1.00 93.62 119 SER A O 1
ATOM 930 N N . SER A 1 120 ? 5.246 6.085 -15.191 1.00 95.06 120 SER A N 1
ATOM 931 C CA . SER A 1 120 ? 6.450 6.573 -15.879 1.00 95.06 120 SER A CA 1
ATOM 932 C C . SER A 1 120 ? 7.439 5.447 -16.180 1.00 95.06 120 SER A C 1
ATOM 934 O O . SER A 1 120 ? 7.520 4.477 -15.434 1.00 95.06 120 SER A O 1
ATOM 936 N N . GLY A 1 121 ? 8.203 5.559 -17.268 1.00 96.00 121 GLY A N 1
ATOM 937 C CA . GLY A 1 121 ? 9.189 4.554 -17.689 1.00 96.00 121 GLY A CA 1
ATOM 938 C C . GLY A 1 121 ? 8.745 3.733 -18.900 1.00 96.00 121 GLY A C 1
ATOM 939 O O . GLY A 1 121 ? 7.799 4.101 -19.596 1.00 96.00 121 GLY A O 1
ATOM 940 N N . VAL A 1 122 ? 9.420 2.614 -19.171 1.00 97.44 122 VAL A N 1
ATOM 941 C CA . VAL A 1 122 ? 9.236 1.820 -20.405 1.00 97.44 122 VAL A CA 1
ATOM 942 C C . VAL A 1 122 ? 8.773 0.399 -20.106 1.00 97.44 122 VAL A C 1
ATOM 944 O O . VAL A 1 122 ? 9.217 -0.203 -19.134 1.00 97.44 122 VAL A O 1
ATOM 947 N N . GLN A 1 123 ? 7.890 -0.154 -20.937 1.00 98.00 123 GLN A N 1
ATOM 948 C CA . GLN A 1 123 ? 7.487 -1.559 -20.822 1.00 98.00 123 GLN A CA 1
ATOM 949 C C . GLN A 1 123 ? 8.658 -2.477 -21.175 1.00 98.00 123 GLN A C 1
ATOM 951 O O . GLN A 1 123 ? 9.236 -2.344 -22.252 1.00 98.00 123 GLN A O 1
ATOM 956 N N . ARG A 1 124 ? 9.019 -3.389 -20.266 1.00 97.56 124 ARG A N 1
ATOM 957 C CA . ARG A 1 124 ? 10.052 -4.409 -20.496 1.00 97.56 124 ARG A CA 1
ATOM 958 C C . ARG A 1 124 ? 9.987 -5.526 -19.458 1.00 97.56 124 ARG A C 1
ATOM 960 O O . ARG A 1 124 ? 9.457 -5.350 -18.362 1.00 97.56 124 ARG A O 1
ATOM 967 N N . THR A 1 125 ? 10.626 -6.642 -19.779 1.00 98.44 125 THR A N 1
ATOM 968 C CA . THR A 1 125 ? 10.963 -7.683 -18.804 1.00 98.44 125 THR A CA 1
ATOM 969 C C . THR A 1 125 ? 12.376 -7.453 -18.280 1.00 98.44 125 THR A C 1
ATOM 971 O O . THR A 1 125 ? 13.309 -7.261 -19.057 1.00 98.44 125 THR A O 1
ATOM 974 N N . LEU A 1 126 ? 12.540 -7.449 -16.958 1.00 97.94 126 LEU A N 1
ATOM 975 C CA . LEU A 1 126 ? 13.834 -7.364 -16.290 1.00 97.94 126 LEU A CA 1
ATOM 976 C C . LEU A 1 126 ? 14.060 -8.614 -15.440 1.00 97.94 126 LEU A C 1
ATOM 978 O O . LEU A 1 126 ? 13.270 -8.909 -14.542 1.00 97.94 126 LEU A O 1
ATOM 982 N N . ALA A 1 127 ? 15.161 -9.313 -15.705 1.00 97.94 127 ALA A N 1
ATOM 983 C CA . ALA A 1 127 ? 15.632 -10.399 -14.860 1.00 97.94 127 ALA A CA 1
ATOM 984 C C . ALA A 1 127 ? 16.334 -9.814 -13.625 1.00 97.94 127 ALA A C 1
ATOM 986 O O . ALA A 1 127 ? 17.458 -9.322 -13.721 1.00 97.94 127 ALA A O 1
ATOM 987 N N . ILE A 1 128 ? 15.659 -9.843 -12.479 1.00 98.06 128 ILE A N 1
ATOM 988 C CA . ILE A 1 128 ? 16.200 -9.410 -11.189 1.00 98.06 128 ILE A CA 1
ATOM 989 C C . ILE A 1 128 ? 16.654 -10.651 -10.437 1.00 98.06 128 ILE A C 1
ATOM 991 O O . ILE A 1 128 ? 15.830 -11.509 -10.133 1.00 98.06 128 ILE A O 1
ATOM 995 N N . ASN A 1 129 ? 17.954 -10.765 -10.166 1.00 96.38 129 ASN A N 1
ATOM 996 C CA . ASN A 1 129 ? 18.540 -11.970 -9.569 1.00 96.38 129 ASN A CA 1
ATOM 997 C C . ASN A 1 129 ? 18.083 -13.278 -10.260 1.00 96.38 129 ASN A C 1
ATOM 999 O O . ASN A 1 129 ? 17.738 -14.259 -9.609 1.00 96.38 129 ASN A O 1
ATOM 1003 N N . GLY A 1 130 ? 18.000 -13.260 -11.597 1.00 96.12 130 GLY A N 1
ATOM 1004 C CA . GLY A 1 130 ? 17.538 -14.395 -12.408 1.00 96.12 130 GLY A CA 1
ATOM 1005 C C . GLY A 1 130 ? 16.016 -14.592 -12.480 1.00 96.12 130 GLY A C 1
ATOM 1006 O O . GLY A 1 130 ? 15.557 -15.421 -13.260 1.00 96.12 130 GLY A O 1
ATOM 1007 N N . ILE A 1 131 ? 15.217 -13.824 -11.735 1.00 98.06 131 ILE A N 1
ATOM 1008 C CA . ILE A 1 131 ? 13.749 -13.892 -11.758 1.00 98.06 131 ILE A CA 1
ATOM 1009 C C . ILE A 1 131 ? 13.213 -12.877 -12.768 1.00 98.06 131 ILE A C 1
ATOM 1011 O O . ILE A 1 131 ? 13.499 -11.683 -12.670 1.00 98.06 131 ILE A O 1
ATOM 1015 N N . ASN A 1 132 ? 12.419 -13.332 -13.736 1.00 98.38 132 ASN A N 1
ATOM 1016 C CA . ASN A 1 132 ? 11.827 -12.461 -14.750 1.00 98.38 132 ASN A CA 1
ATOM 1017 C C . ASN A 1 132 ? 10.646 -11.665 -14.184 1.00 98.38 132 ASN A C 1
ATOM 1019 O O . ASN A 1 132 ? 9.663 -12.241 -13.727 1.00 98.38 132 ASN A O 1
ATOM 1023 N N . ASN A 1 133 ? 10.723 -10.337 -14.281 1.00 98.50 133 ASN A N 1
ATOM 1024 C CA . ASN A 1 133 ? 9.672 -9.417 -13.854 1.00 98.50 133 ASN A CA 1
ATOM 1025 C C . ASN A 1 133 ? 9.241 -8.560 -15.040 1.00 98.50 133 ASN A C 1
ATOM 1027 O O . ASN A 1 133 ? 10.061 -7.842 -15.613 1.00 98.50 133 ASN A O 1
ATOM 1031 N N . SER A 1 134 ? 7.966 -8.639 -15.413 1.00 98.31 134 SER A N 1
ATOM 1032 C CA . SER A 1 134 ? 7.423 -7.944 -16.583 1.00 98.31 134 SER A CA 1
ATOM 1033 C C . SER A 1 134 ? 6.474 -6.839 -16.159 1.00 98.31 134 SER A C 1
ATOM 1035 O O . SER A 1 134 ? 5.541 -7.073 -15.395 1.00 98.31 134 SER A O 1
ATOM 1037 N N . GLY A 1 135 ? 6.696 -5.646 -16.698 1.00 98.00 135 GLY A N 1
ATOM 1038 C CA . GLY A 1 135 ? 5.871 -4.480 -16.430 1.00 98.00 135 GLY A CA 1
ATOM 1039 C C . GLY A 1 135 ? 6.524 -3.207 -16.945 1.00 98.00 135 GLY A C 1
ATOM 1040 O O . GLY A 1 135 ? 7.540 -3.232 -17.648 1.00 98.00 135 GLY A O 1
ATOM 1041 N N . ARG A 1 136 ? 5.961 -2.062 -16.564 1.00 98.31 136 ARG A N 1
ATOM 1042 C CA . ARG A 1 136 ? 6.604 -0.782 -16.829 1.00 98.31 136 ARG A CA 1
ATOM 1043 C C . ARG A 1 136 ? 7.790 -0.655 -15.891 1.00 98.31 136 ARG A C 1
ATOM 1045 O O . ARG A 1 136 ? 7.616 -0.601 -14.682 1.00 98.31 136 ARG A O 1
ATOM 1052 N N . CYS A 1 137 ? 8.998 -0.629 -16.431 1.00 98.12 137 CYS A N 1
ATOM 1053 C CA . CYS A 1 137 ? 10.202 -0.388 -15.655 1.00 98.12 137 CYS A CA 1
ATOM 1054 C C . CYS A 1 137 ? 10.255 1.090 -15.285 1.00 98.12 137 CYS A C 1
ATOM 1056 O O . CYS A 1 137 ? 10.661 1.933 -16.089 1.00 98.12 137 CYS A O 1
ATOM 1058 N N . VAL A 1 138 ? 9.783 1.383 -14.074 1.00 98.38 138 VAL A N 1
ATOM 1059 C CA . VAL A 1 138 ? 9.617 2.737 -13.558 1.00 98.38 138 VAL A CA 1
ATOM 1060 C C . VAL A 1 138 ? 10.962 3.276 -13.101 1.00 98.38 138 VAL A C 1
ATOM 1062 O O . VAL A 1 138 ? 11.624 2.682 -12.254 1.00 98.38 138 VAL A O 1
ATOM 1065 N N . ASN A 1 139 ? 11.362 4.405 -13.677 1.00 97.12 139 ASN A N 1
ATOM 1066 C CA . ASN A 1 139 ? 12.660 5.057 -13.495 1.00 97.12 139 ASN A CA 1
ATOM 1067 C C . ASN A 1 139 ? 12.539 6.400 -12.753 1.00 97.12 139 ASN A C 1
ATOM 1069 O O . ASN A 1 139 ? 13.313 7.325 -12.993 1.00 97.12 139 ASN A O 1
ATOM 1073 N N . VAL A 1 140 ? 11.550 6.520 -11.870 1.00 96.94 140 VAL A N 1
ATOM 1074 C CA . VAL A 1 140 ? 11.349 7.685 -10.999 1.00 96.94 140 VAL A CA 1
ATOM 1075 C C . VAL A 1 140 ? 11.913 7.362 -9.620 1.00 96.94 140 VAL A C 1
ATOM 1077 O O . VAL A 1 140 ? 11.806 6.225 -9.161 1.00 96.94 140 VAL A O 1
ATOM 1080 N N . SER A 1 141 ? 12.531 8.345 -8.965 1.00 94.75 141 SER A N 1
ATOM 1081 C CA . SER A 1 141 ? 13.089 8.171 -7.619 1.00 94.75 141 SER A CA 1
ATOM 1082 C C . SER A 1 141 ? 12.037 7.648 -6.630 1.00 94.75 141 SER A C 1
ATOM 1084 O O . SER A 1 141 ? 10.899 8.120 -6.671 1.00 94.75 141 SER A O 1
ATOM 1086 N N . PRO A 1 142 ? 12.377 6.661 -5.774 1.00 96.12 142 PRO A N 1
ATOM 1087 C CA . PRO A 1 142 ? 13.718 6.088 -5.549 1.00 96.12 142 PRO A CA 1
ATOM 1088 C C . PRO A 1 142 ? 14.124 4.939 -6.498 1.00 96.12 142 PRO A C 1
ATOM 1090 O O . PRO A 1 142 ? 15.242 4.433 -6.415 1.00 96.12 142 PRO A O 1
ATOM 1093 N N . LEU A 1 143 ? 13.255 4.502 -7.413 1.00 97.06 143 LEU A N 1
ATOM 1094 C CA . LEU A 1 143 ? 13.473 3.306 -8.247 1.00 97.06 143 LEU A CA 1
ATOM 1095 C C . LEU A 1 143 ? 14.581 3.474 -9.291 1.00 97.06 143 LEU A C 1
ATOM 1097 O O . LEU A 1 143 ? 15.164 2.489 -9.742 1.00 97.06 143 LEU A O 1
ATOM 1101 N N . ASN A 1 144 ? 14.907 4.713 -9.659 1.00 96.06 144 ASN A N 1
ATOM 1102 C CA . ASN A 1 144 ? 16.022 5.022 -10.557 1.00 96.06 144 ASN A CA 1
ATOM 1103 C C . ASN A 1 144 ? 17.407 4.677 -9.982 1.00 96.06 144 ASN A C 1
ATOM 1105 O O . ASN A 1 144 ? 18.394 4.701 -10.718 1.00 96.06 144 ASN A O 1
ATOM 1109 N N . HIS A 1 145 ? 17.485 4.332 -8.696 1.00 94.94 145 HIS A N 1
ATOM 1110 C CA . HIS A 1 145 ? 18.701 3.852 -8.039 1.00 94.94 145 HIS A CA 1
ATOM 1111 C C . HIS A 1 145 ? 18.847 2.322 -8.069 1.00 94.94 145 HIS A C 1
ATOM 1113 O O . HIS A 1 145 ? 19.896 1.805 -7.688 1.00 94.94 145 HIS A O 1
ATOM 1119 N N . PHE A 1 146 ? 17.822 1.586 -8.509 1.00 96.25 146 PHE A N 1
ATOM 1120 C CA . PHE A 1 146 ? 17.816 0.127 -8.462 1.00 96.25 146 PHE A CA 1
ATOM 1121 C C . PHE A 1 146 ? 18.659 -0.512 -9.576 1.00 96.25 146 PHE A C 1
ATOM 1123 O O . PHE A 1 146 ? 18.506 -0.174 -10.755 1.00 96.25 146 PHE A O 1
ATOM 1130 N N . CYS A 1 147 ? 19.467 -1.512 -9.207 1.00 96.56 147 CYS A N 1
ATOM 1131 C CA . CYS A 1 147 ? 20.171 -2.401 -10.131 1.00 96.56 147 CYS A CA 1
ATOM 1132 C C . CYS A 1 147 ? 19.726 -3.851 -9.934 1.00 96.56 147 CYS A C 1
ATOM 1134 O O . CYS A 1 147 ? 19.572 -4.329 -8.816 1.00 96.56 147 CYS A O 1
ATOM 1136 N N . GLN A 1 148 ? 19.561 -4.563 -11.046 1.00 95.94 148 GLN A N 1
ATOM 1137 C CA . GLN A 1 148 ? 18.985 -5.907 -11.097 1.00 95.94 148 GLN A CA 1
ATOM 1138 C C . GLN A 1 148 ? 19.877 -7.014 -10.511 1.00 95.94 148 GLN A C 1
ATOM 1140 O O . GLN A 1 148 ? 19.391 -8.116 -10.253 1.00 95.94 148 GLN A O 1
ATOM 1145 N N . LEU A 1 149 ? 21.172 -6.737 -10.338 1.00 95.62 149 LEU A N 1
ATOM 1146 C CA . LEU A 1 149 ? 22.186 -7.643 -9.801 1.00 95.62 149 LEU A CA 1
ATOM 1147 C C . LEU A 1 149 ? 23.249 -6.834 -9.055 1.00 95.62 149 LEU A C 1
ATOM 1149 O O . LEU A 1 149 ? 23.604 -5.740 -9.493 1.00 95.62 149 LEU A O 1
ATOM 1153 N N . THR A 1 150 ? 23.834 -7.415 -8.007 1.00 91.94 150 THR A N 1
ATOM 1154 C CA . THR A 1 150 ? 24.944 -6.811 -7.246 1.00 91.94 150 THR A CA 1
ATOM 1155 C C . THR A 1 150 ? 26.162 -6.504 -8.118 1.00 91.94 150 THR A C 1
ATOM 1157 O O . THR A 1 150 ? 26.840 -5.505 -7.907 1.00 91.94 150 THR A O 1
ATOM 1160 N N . SER A 1 151 ? 26.436 -7.343 -9.120 1.00 92.88 151 SER A N 1
ATOM 1161 C CA . SER A 1 151 ? 27.560 -7.171 -10.048 1.00 92.88 151 SER A CA 1
ATOM 1162 C C . SER A 1 151 ? 27.316 -6.114 -11.129 1.00 92.88 151 SER A C 1
ATOM 1164 O O . SER A 1 151 ? 28.241 -5.769 -11.860 1.00 92.88 151 SER A O 1
ATOM 1166 N N . THR A 1 152 ? 26.087 -5.607 -11.273 1.00 92.94 152 THR A N 1
ATOM 1167 C CA . THR A 1 152 ? 25.742 -4.659 -12.334 1.00 92.94 152 THR A CA 1
ATOM 1168 C C . THR A 1 152 ? 25.750 -3.227 -11.816 1.00 92.94 152 THR A C 1
ATOM 1170 O O . THR A 1 152 ? 25.003 -2.882 -10.905 1.00 92.94 152 THR A O 1
ATOM 1173 N N . THR A 1 153 ? 26.555 -2.366 -12.440 1.00 91.00 153 THR A N 1
ATOM 1174 C CA . THR A 1 153 ? 26.745 -0.970 -12.022 1.00 91.00 153 THR A CA 1
ATOM 1175 C C . THR A 1 153 ? 26.727 -0.008 -13.217 1.00 91.00 153 THR A C 1
ATOM 1177 O O . THR A 1 153 ? 26.630 -0.414 -14.378 1.00 91.00 153 THR A O 1
ATOM 1180 N N . GLY A 1 154 ? 26.771 1.298 -12.940 1.00 90.75 154 GLY A N 1
ATOM 1181 C CA . GLY A 1 154 ? 26.914 2.329 -13.970 1.00 90.75 154 GLY A CA 1
ATOM 1182 C C . GLY A 1 154 ? 25.763 2.352 -14.980 1.00 90.75 154 GLY A C 1
ATOM 1183 O O . GLY A 1 154 ? 24.592 2.432 -14.604 1.00 90.75 154 GLY A O 1
ATOM 1184 N N . THR A 1 155 ? 26.100 2.333 -16.269 1.00 91.38 155 THR A N 1
ATOM 1185 C CA . THR A 1 155 ? 25.143 2.365 -17.390 1.00 91.38 155 THR A CA 1
ATOM 1186 C C . THR A 1 155 ? 24.520 1.004 -17.703 1.00 91.38 155 THR A C 1
ATOM 1188 O O . THR A 1 155 ? 23.476 0.964 -18.345 1.00 91.38 155 THR A O 1
ATOM 1191 N N . ALA A 1 156 ? 25.113 -0.098 -17.231 1.00 92.88 156 ALA A N 1
ATOM 1192 C CA . ALA A 1 156 ? 24.552 -1.445 -17.381 1.00 92.88 156 ALA A CA 1
ATOM 1193 C C . ALA A 1 156 ? 23.393 -1.712 -16.399 1.00 92.88 156 ALA A C 1
ATOM 1195 O O . ALA A 1 156 ? 22.586 -2.627 -16.588 1.00 92.88 156 ALA A O 1
ATOM 1196 N N . CYS A 1 157 ? 23.312 -0.911 -15.335 1.00 95.31 157 CYS A N 1
ATOM 1197 C CA . CYS A 1 157 ? 22.240 -0.964 -14.357 1.00 95.31 157 CYS A CA 1
ATOM 1198 C C . CYS A 1 157 ? 20.905 -0.554 -14.982 1.00 95.31 157 CYS A C 1
ATOM 1200 O O . CYS A 1 157 ? 20.810 0.456 -15.677 1.00 95.31 157 CYS A O 1
ATOM 1202 N N . ALA A 1 158 ? 19.860 -1.322 -14.679 1.00 95.62 158 ALA A N 1
ATOM 1203 C CA . ALA A 1 158 ? 18.502 -1.054 -15.123 1.00 95.62 158 ALA A CA 1
ATOM 1204 C C . ALA A 1 158 ? 18.020 0.360 -14.781 1.00 95.62 158 ALA A C 1
ATOM 1206 O O . ALA A 1 158 ? 17.345 0.970 -15.610 1.00 95.62 158 ALA A O 1
ATOM 1207 N N . LYS A 1 159 ? 18.350 0.847 -13.574 1.00 96.81 159 LYS A N 1
ATOM 1208 C CA . LYS A 1 159 ? 17.873 2.122 -13.021 1.00 96.81 159 LYS A CA 1
ATOM 1209 C C . LYS A 1 159 ? 16.351 2.240 -13.078 1.00 96.81 159 LYS A C 1
ATOM 1211 O O . LYS A 1 159 ? 15.803 3.289 -13.416 1.00 96.81 159 LYS A O 1
ATOM 1216 N N . CYS A 1 160 ? 15.677 1.128 -12.811 1.00 97.88 160 CYS A N 1
ATOM 1217 C CA . CYS A 1 160 ? 14.229 1.046 -12.751 1.00 97.88 160 CYS A CA 1
ATOM 1218 C C . CYS A 1 160 ? 13.774 -0.283 -12.151 1.00 97.88 160 CYS A C 1
ATOM 1220 O O . CYS A 1 160 ? 14.488 -1.285 -12.231 1.00 97.88 160 CYS A O 1
ATOM 1222 N N . VAL A 1 161 ? 12.549 -0.306 -11.629 1.00 98.50 161 VAL A N 1
ATOM 1223 C CA . VAL A 1 161 ? 11.876 -1.524 -11.155 1.00 98.50 161 VAL A CA 1
ATOM 1224 C C . VAL A 1 161 ? 10.605 -1.743 -11.984 1.00 98.50 161 VAL A C 1
ATOM 1226 O O . VAL A 1 161 ? 9.811 -0.808 -12.119 1.00 98.50 161 VAL A O 1
ATOM 1229 N N . PRO A 1 162 ? 10.379 -2.936 -12.568 1.00 98.56 162 PRO A N 1
ATOM 1230 C CA . PRO A 1 162 ? 9.131 -3.244 -13.261 1.00 98.56 162 PRO A CA 1
ATOM 1231 C C . PRO A 1 162 ? 7.925 -3.207 -12.319 1.00 98.56 162 PRO A C 1
ATOM 1233 O O . PRO A 1 162 ? 7.839 -4.002 -11.381 1.00 98.56 162 PRO A O 1
ATOM 1236 N N . ARG A 1 163 ? 6.929 -2.376 -12.613 1.00 98.25 163 ARG A N 1
ATOM 1237 C CA . ARG A 1 163 ? 5.633 -2.333 -11.920 1.00 98.25 163 ARG A CA 1
ATOM 1238 C C . ARG A 1 163 ? 4.483 -2.599 -12.887 1.00 98.25 163 ARG A C 1
ATOM 1240 O O . ARG A 1 163 ? 4.585 -2.325 -14.085 1.00 98.25 163 ARG A O 1
ATOM 1247 N N . SER A 1 164 ? 3.392 -3.148 -12.361 1.00 97.56 164 SER A N 1
ATOM 1248 C CA . SER A 1 164 ? 2.114 -3.174 -13.076 1.00 97.56 164 SER A CA 1
ATOM 1249 C C . SER A 1 164 ? 1.428 -1.805 -12.981 1.00 97.56 164 SER A C 1
ATOM 1251 O O . SER A 1 164 ? 1.919 -0.902 -12.299 1.00 97.56 164 SER A O 1
ATOM 1253 N N . ASP A 1 165 ? 0.292 -1.632 -13.658 1.00 95.88 165 ASP A N 1
ATOM 1254 C CA . ASP A 1 165 ? -0.497 -0.410 -13.518 1.00 95.88 165 ASP A CA 1
ATOM 1255 C C . ASP A 1 165 ? -1.281 -0.388 -12.197 1.00 95.88 165 ASP A C 1
ATOM 1257 O O . A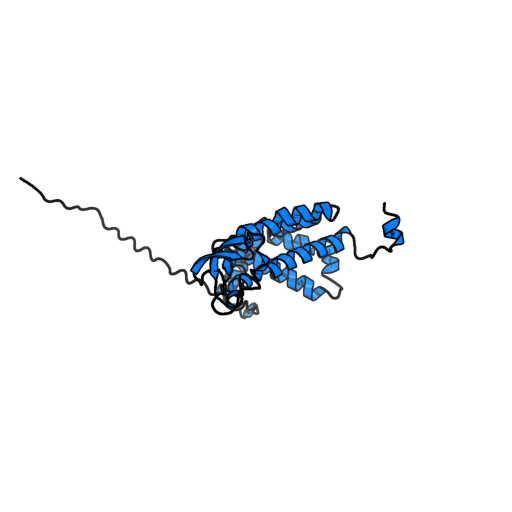SP A 1 165 ? -2.394 -0.903 -12.080 1.00 95.88 165 ASP A O 1
ATOM 1261 N N . TRP A 1 166 ? -0.708 0.272 -11.194 1.00 95.44 166 TRP A N 1
ATOM 1262 C CA . TRP A 1 166 ? -1.339 0.429 -9.884 1.00 95.44 166 TRP A CA 1
ATOM 1263 C C . TRP A 1 166 ? -2.590 1.314 -9.874 1.00 95.44 166 TRP A C 1
ATOM 1265 O O . TRP A 1 166 ? -3.338 1.265 -8.898 1.00 95.44 166 TRP A O 1
ATOM 1275 N N . ASN A 1 167 ? -2.867 2.081 -10.935 1.00 92.88 167 ASN A N 1
ATOM 1276 C CA . ASN A 1 167 ? -4.138 2.801 -11.049 1.00 92.88 167 ASN A CA 1
ATOM 1277 C C . ASN A 1 167 ? -5.298 1.863 -11.402 1.00 92.88 167 ASN A C 1
ATOM 1279 O O . ASN A 1 167 ? -6.443 2.178 -11.082 1.00 92.88 167 ASN A O 1
ATOM 1283 N N . ALA A 1 168 ? -5.003 0.708 -12.003 1.00 93.06 168 ALA A N 1
ATOM 1284 C CA . ALA A 1 168 ? -5.967 -0.353 -12.280 1.00 93.06 168 ALA A CA 1
ATOM 1285 C C . ALA A 1 168 ? -6.044 -1.407 -11.155 1.00 93.06 168 ALA A C 1
ATOM 1287 O O . ALA A 1 168 ? -7.038 -2.130 -11.054 1.00 93.06 168 ALA A O 1
ATOM 1288 N N . ALA A 1 169 ? -5.024 -1.494 -10.293 1.00 93.62 169 ALA A N 1
ATOM 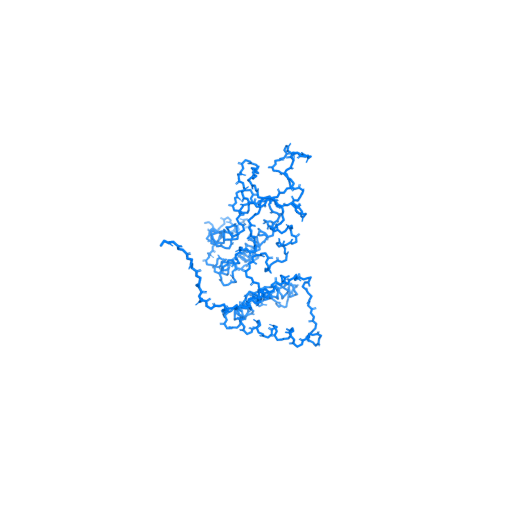1289 C CA . ALA A 1 169 ? -4.980 -2.432 -9.172 1.00 93.62 169 ALA A CA 1
ATOM 1290 C C . ALA A 1 169 ? -5.966 -2.024 -8.067 1.00 93.62 169 ALA A C 1
ATOM 1292 O O . ALA A 1 169 ? -5.757 -1.023 -7.384 1.00 93.62 169 ALA A O 1
ATOM 1293 N N . ARG A 1 170 ? -7.039 -2.793 -7.861 1.00 91.12 170 ARG A N 1
ATOM 1294 C CA . ARG A 1 170 ? -8.051 -2.492 -6.834 1.00 91.12 170 ARG A CA 1
ATOM 1295 C C . ARG A 1 170 ? -7.525 -2.776 -5.430 1.00 91.12 170 ARG A C 1
ATOM 1297 O O . ARG A 1 170 ? -6.743 -3.699 -5.229 1.00 91.12 170 ARG A O 1
ATOM 1304 N N . VAL A 1 171 ? -8.006 -2.021 -4.442 1.00 87.25 171 VAL A N 1
ATOM 1305 C CA . VAL A 1 171 ? -7.741 -2.346 -3.032 1.00 87.25 171 VAL A CA 1
ATOM 1306 C C . VAL A 1 171 ? -8.468 -3.660 -2.692 1.00 87.25 171 VAL A C 1
ATOM 1308 O O . VAL A 1 171 ? -9.692 -3.715 -2.850 1.00 87.25 171 VAL A O 1
ATOM 1311 N N . PRO A 1 172 ? -7.774 -4.728 -2.253 1.00 88.81 172 PRO A N 1
ATOM 1312 C CA . PRO A 1 172 ? -8.397 -6.028 -2.053 1.00 88.81 172 PRO A CA 1
ATOM 1313 C C . PRO A 1 172 ? -9.333 -5.984 -0.848 1.00 88.81 172 PRO A C 1
ATOM 1315 O O . PRO A 1 172 ? -8.993 -5.445 0.201 1.00 88.81 172 PRO A O 1
ATOM 1318 N N . THR A 1 173 ? -10.493 -6.631 -0.929 1.00 86.44 173 THR A N 1
ATOM 1319 C CA . THR A 1 173 ? -11.398 -6.745 0.229 1.00 86.44 173 THR A CA 1
ATOM 1320 C C . THR A 1 173 ? -10.747 -7.490 1.397 1.00 86.44 173 THR A C 1
ATOM 1322 O O . THR A 1 173 ? -11.094 -7.250 2.554 1.00 86.44 173 THR A O 1
ATOM 1325 N N . SER A 1 174 ? -9.747 -8.337 1.117 1.00 89.81 174 SER A N 1
ATOM 1326 C CA . SER A 1 174 ? -8.985 -9.053 2.138 1.00 89.81 174 SER A CA 1
ATOM 1327 C C . SER A 1 174 ? -8.183 -8.129 3.058 1.00 89.81 174 SER A C 1
ATOM 1329 O O . SER A 1 174 ? -7.898 -8.529 4.188 1.00 89.81 174 SER A O 1
ATOM 1331 N N . THR A 1 175 ? -7.878 -6.898 2.627 1.00 87.06 175 THR A N 1
ATOM 1332 C CA . THR A 1 175 ? -7.232 -5.861 3.449 1.00 87.06 175 THR A CA 1
ATOM 1333 C C . THR A 1 175 ? -8.241 -5.015 4.232 1.00 87.06 175 THR A C 1
ATOM 1335 O O . THR A 1 175 ? -7.849 -4.108 4.962 1.00 87.06 175 THR A O 1
ATOM 1338 N N . GLY A 1 176 ? -9.543 -5.280 4.089 1.00 80.38 176 GLY A N 1
ATOM 1339 C CA . GLY A 1 176 ? -10.586 -4.634 4.879 1.00 80.38 176 GLY A CA 1
ATOM 1340 C C . GLY A 1 176 ? -10.538 -5.072 6.343 1.00 80.38 176 GLY A C 1
ATOM 1341 O O . GLY A 1 176 ? -10.226 -6.223 6.647 1.00 80.38 176 GLY A O 1
ATOM 1342 N N . TYR A 1 177 ? -10.901 -4.168 7.257 1.00 74.62 177 TYR A N 1
ATOM 1343 C CA . TYR A 1 177 ? -10.804 -4.387 8.706 1.00 74.62 177 TYR A CA 1
ATOM 1344 C C . TYR A 1 177 ? -11.431 -5.711 9.173 1.00 74.62 177 TYR A C 1
ATOM 1346 O O . TYR A 1 177 ? -10.781 -6.490 9.865 1.00 74.62 177 TYR A O 1
ATOM 1354 N N . ALA A 1 178 ? -12.674 -6.000 8.766 1.00 75.56 178 ALA A N 1
ATOM 1355 C CA . ALA A 1 178 ? -13.377 -7.214 9.189 1.00 75.56 178 ALA A CA 1
ATOM 1356 C C . ALA A 1 178 ? -12.648 -8.493 8.743 1.00 75.56 178 ALA A C 1
ATOM 1358 O O . ALA A 1 178 ? -12.530 -9.442 9.518 1.00 75.56 178 ALA A O 1
ATOM 1359 N N . SER A 1 179 ? -12.117 -8.488 7.518 1.00 86.62 179 SER A N 1
ATOM 1360 C CA . SER A 1 179 ? -11.333 -9.590 6.964 1.00 86.62 179 SER A CA 1
ATOM 1361 C C . SER A 1 179 ? -9.999 -9.747 7.695 1.00 86.62 179 SER A C 1
ATOM 1363 O O . SER A 1 179 ? -9.674 -10.842 8.149 1.00 86.62 179 SER A O 1
ATOM 1365 N N . VAL A 1 180 ? -9.252 -8.656 7.889 1.00 86.12 180 VAL A N 1
ATOM 1366 C CA . VAL A 1 180 ? -7.976 -8.679 8.622 1.00 86.12 180 VAL A CA 1
ATOM 1367 C C . VAL A 1 180 ? -8.182 -9.164 10.058 1.00 86.12 180 VAL A C 1
ATOM 1369 O O . VAL A 1 180 ? -7.446 -10.028 10.526 1.00 86.12 180 VAL A O 1
ATOM 1372 N N . ARG A 1 181 ? -9.233 -8.701 10.745 1.00 83.50 181 ARG A N 1
ATOM 1373 C CA . ARG A 1 181 ? -9.598 -9.182 12.084 1.00 83.50 181 ARG A CA 1
ATOM 1374 C C . ARG A 1 181 ? -9.832 -10.695 12.089 1.00 83.50 181 ARG A C 1
ATOM 1376 O O . ARG A 1 181 ? -9.358 -11.375 12.995 1.00 83.50 181 ARG A O 1
ATOM 1383 N N . GLN A 1 182 ? -10.558 -11.230 11.107 1.00 85.50 182 GLN A N 1
ATOM 1384 C CA . GLN A 1 182 ? -1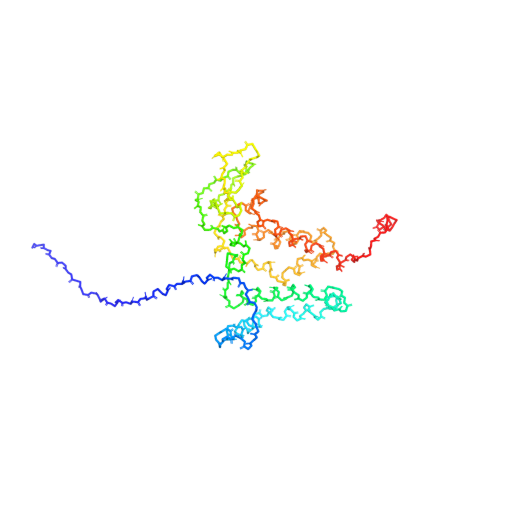0.776 -12.677 11.002 1.00 85.50 182 GLN A CA 1
ATOM 1385 C C . GLN A 1 182 ? -9.470 -13.437 10.750 1.00 85.50 182 GLN A C 1
ATOM 1387 O O . GLN A 1 182 ? -9.226 -14.442 11.412 1.00 85.50 182 GLN A O 1
ATOM 1392 N N . GLN A 1 183 ? -8.608 -12.944 9.858 1.00 92.38 183 GLN A N 1
ATOM 1393 C CA . GLN A 1 183 ? -7.308 -13.564 9.577 1.00 92.38 183 GLN A CA 1
ATOM 1394 C C . GLN A 1 183 ? -6.424 -13.628 10.829 1.00 92.38 183 GLN A C 1
ATOM 1396 O O . GLN A 1 183 ? -5.859 -14.674 11.135 1.00 92.38 183 GLN A O 1
ATOM 1401 N N . VAL A 1 184 ? -6.361 -12.535 11.594 1.00 86.12 184 VAL A N 1
ATOM 1402 C CA . VAL A 1 184 ? -5.554 -12.455 12.819 1.00 86.12 184 VAL A CA 1
ATOM 1403 C C . VAL A 1 184 ? -6.135 -13.326 13.934 1.00 86.12 184 VAL A C 1
ATOM 1405 O O . VAL A 1 184 ? -5.391 -14.017 14.625 1.00 86.12 184 VAL A O 1
ATOM 1408 N N . PHE A 1 185 ? -7.456 -13.318 14.137 1.00 84.62 185 PHE A N 1
ATOM 1409 C CA . PHE A 1 185 ? -8.054 -13.886 15.349 1.00 84.62 185 PHE A CA 1
ATOM 1410 C C . PHE A 1 185 ? -8.754 -15.234 15.182 1.00 84.62 185 PHE A C 1
ATOM 1412 O O . PHE A 1 185 ? -9.113 -15.818 16.202 1.00 84.62 185 PHE A O 1
ATOM 1419 N N . ASN A 1 186 ? -8.925 -15.783 13.978 1.00 87.81 186 ASN A N 1
ATOM 1420 C CA . ASN A 1 186 ? -9.481 -17.137 13.842 1.00 87.81 186 ASN A CA 1
ATOM 1421 C C . ASN A 1 186 ? -8.479 -18.229 14.259 1.00 87.81 186 ASN A C 1
ATOM 1423 O O . ASN A 1 186 ? -8.891 -19.288 14.733 1.00 87.81 186 ASN A O 1
ATOM 1427 N N . GLY A 1 187 ? -7.172 -17.968 14.148 1.00 80.62 187 GLY A N 1
ATOM 1428 C CA . GLY A 1 187 ? -6.129 -18.866 14.648 1.00 80.62 187 GLY A CA 1
ATOM 1429 C C . GLY A 1 187 ? -6.007 -18.842 16.177 1.00 80.62 187 GLY A C 1
ATOM 1430 O O . GLY A 1 187 ? -6.082 -17.783 16.806 1.00 80.62 187 GLY A O 1
ATOM 1431 N N . ARG A 1 188 ? -5.787 -20.011 16.797 1.00 83.12 188 ARG A N 1
ATOM 1432 C CA . ARG A 1 188 ? -5.521 -20.134 18.246 1.00 83.12 188 ARG A CA 1
ATOM 1433 C C . ARG A 1 188 ? -4.048 -19.930 18.597 1.00 83.12 188 ARG A C 1
ATOM 1435 O O . ARG A 1 188 ? -3.738 -19.508 19.704 1.00 83.12 188 ARG A O 1
ATOM 1442 N N . ASN A 1 189 ? -3.151 -20.242 17.668 1.00 83.38 189 ASN A N 1
ATOM 1443 C CA . ASN A 1 189 ? -1.703 -20.109 17.810 1.00 83.38 189 ASN A CA 1
ATOM 1444 C C . ASN A 1 189 ? -1.096 -19.535 16.519 1.00 83.38 189 ASN A C 1
ATOM 1446 O O . ASN A 1 189 ? -1.788 -19.402 15.507 1.00 83.38 189 ASN A O 1
ATOM 1450 N N . ILE A 1 190 ? 0.194 -19.196 16.556 1.00 87.62 190 ILE A N 1
ATOM 1451 C CA . ILE A 1 190 ? 0.891 -18.590 15.414 1.00 87.62 190 ILE A CA 1
ATOM 1452 C C . ILE A 1 190 ? 0.873 -19.486 14.169 1.00 87.62 190 ILE A C 1
ATOM 1454 O O . ILE A 1 190 ? 0.681 -18.980 13.070 1.00 87.62 190 ILE A O 1
ATOM 1458 N N . GLY A 1 191 ? 0.977 -20.810 14.333 1.00 90.19 191 GLY A N 1
ATOM 1459 C CA . GLY A 1 191 ? 0.931 -21.765 13.221 1.00 90.19 191 GLY A CA 1
ATOM 1460 C C . GLY A 1 191 ? -0.423 -21.807 12.508 1.00 90.19 191 GLY A C 1
ATOM 1461 O O . GLY A 1 191 ? -0.483 -22.139 11.332 1.00 90.19 191 GLY A O 1
ATOM 1462 N N . GLN A 1 192 ? -1.506 -21.432 13.193 1.00 91.44 192 GLN A N 1
ATOM 1463 C CA . GLN A 1 192 ? -2.836 -21.292 12.596 1.00 91.44 192 GLN A CA 1
ATOM 1464 C C . GLN A 1 192 ? -3.099 -19.880 12.063 1.00 91.44 192 GLN A C 1
ATOM 1466 O O . GLN A 1 192 ? -3.769 -19.735 11.049 1.00 91.44 192 GLN A O 1
ATOM 1471 N N . MET A 1 193 ? -2.600 -18.840 12.738 1.00 92.31 193 MET A N 1
ATOM 1472 C CA . MET A 1 193 ? -2.783 -17.446 12.314 1.00 92.31 193 MET A CA 1
ATOM 1473 C C . MET A 1 193 ? -1.941 -17.109 11.079 1.00 92.31 193 MET A C 1
ATOM 1475 O O . MET A 1 193 ? -2.451 -16.493 10.147 1.00 92.31 193 MET A O 1
ATOM 1479 N N . SER A 1 194 ? -0.676 -17.540 11.046 1.00 95.69 194 SER A N 1
ATOM 1480 C CA . SER A 1 194 ? 0.266 -17.166 9.987 1.00 95.69 194 SER A CA 1
ATOM 1481 C C . SER A 1 194 ? -0.250 -17.524 8.586 1.00 95.69 194 SER A C 1
ATOM 1483 O O . SER A 1 194 ? -0.277 -16.627 7.744 1.00 95.69 194 SER A O 1
ATOM 1485 N N . PRO A 1 195 ? -0.756 -18.747 8.319 1.00 97.69 195 PRO A N 1
ATOM 1486 C CA . PRO A 1 195 ? -1.296 -19.079 7.001 1.00 97.69 195 PRO A CA 1
ATOM 1487 C C . PRO A 1 195 ? -2.537 -18.261 6.624 1.00 97.69 195 PRO A C 1
ATOM 1489 O O . PRO A 1 195 ? -2.746 -17.984 5.447 1.00 97.69 195 PRO A O 1
ATOM 1492 N N . LEU A 1 196 ? -3.361 -17.849 7.597 1.00 97.25 196 LEU A N 1
ATOM 1493 C CA . LEU A 1 196 ? -4.552 -17.034 7.335 1.00 97.25 196 LEU A CA 1
ATOM 1494 C C . LEU A 1 196 ? -4.180 -15.621 6.875 1.00 97.25 196 LEU A C 1
ATOM 1496 O O . LEU A 1 196 ? -4.800 -15.096 5.952 1.00 97.25 196 LEU A O 1
ATOM 1500 N N . VAL A 1 197 ? -3.172 -15.012 7.504 1.00 96.88 197 VAL A N 1
ATOM 1501 C CA . VAL A 1 197 ? -2.654 -13.691 7.112 1.00 96.88 197 VAL A CA 1
ATOM 1502 C C . VAL A 1 197 ? -1.906 -13.777 5.780 1.00 96.88 197 VAL A C 1
ATOM 1504 O O . VAL A 1 197 ? -2.133 -12.946 4.900 1.00 96.88 197 VAL A O 1
ATOM 1507 N N . GLU A 1 198 ? -1.070 -14.807 5.608 1.00 98.12 198 GLU A N 1
ATOM 1508 C CA . GLU A 1 198 ? -0.307 -15.056 4.381 1.00 98.12 198 GLU A CA 1
ATOM 1509 C C . GLU A 1 198 ? -1.234 -15.221 3.167 1.00 98.12 198 GLU A C 1
ATOM 1511 O O . GLU A 1 198 ? -1.116 -14.493 2.184 1.00 98.12 198 GLU A O 1
ATOM 1516 N N . GLN A 1 199 ? -2.215 -16.123 3.247 1.00 97.31 199 GLN A N 1
ATOM 1517 C CA . GLN A 1 199 ? -3.158 -16.387 2.154 1.00 97.31 199 GLN A CA 1
ATOM 1518 C C . GLN A 1 199 ? -4.193 -15.265 1.982 1.00 97.31 199 GLN A C 1
ATOM 1520 O O . GLN A 1 199 ? -4.761 -15.094 0.901 1.00 97.31 199 GLN A O 1
ATOM 1525 N N . GLY A 1 200 ? -4.438 -14.496 3.042 1.00 96.88 200 GLY A N 1
ATOM 1526 C CA . GLY A 1 200 ? -5.361 -13.375 3.070 1.00 96.88 200 GLY A CA 1
ATOM 1527 C C . GLY A 1 200 ? -4.732 -12.088 2.545 1.00 96.88 200 GLY A C 1
ATOM 1528 O O . GLY A 1 200 ? -4.465 -11.942 1.351 1.00 96.88 200 GLY A O 1
ATOM 1529 N N . CYS A 1 201 ? -4.571 -11.098 3.418 1.00 95.69 201 CYS A N 1
ATOM 1530 C CA . CYS A 1 201 ? -4.165 -9.752 3.025 1.00 95.69 201 CYS A CA 1
ATOM 1531 C C . CYS A 1 201 ? -2.767 -9.704 2.386 1.00 95.69 201 CYS A C 1
ATOM 1533 O O . CYS A 1 201 ? -2.567 -8.898 1.480 1.00 95.69 201 CYS A O 1
ATOM 1535 N N . HIS A 1 202 ? -1.835 -10.576 2.781 1.00 98.25 202 HIS A N 1
ATOM 1536 C CA . HIS A 1 202 ? -0.477 -10.616 2.231 1.00 98.25 202 HIS A CA 1
ATOM 1537 C C . HIS A 1 202 ? -0.464 -10.997 0.742 1.00 98.25 202 HIS A C 1
ATOM 1539 O O . HIS A 1 202 ? -0.170 -10.157 -0.113 1.00 98.25 202 HIS A O 1
ATOM 1545 N N . ASN A 1 203 ? -0.880 -12.221 0.400 1.00 98.25 203 ASN A N 1
ATOM 1546 C CA . ASN A 1 203 ? -0.846 -12.702 -0.985 1.00 98.25 203 ASN A CA 1
ATOM 1547 C C . ASN A 1 203 ? -1.714 -11.851 -1.915 1.00 98.25 203 ASN A C 1
ATOM 1549 O O . ASN A 1 203 ? -1.352 -11.629 -3.068 1.00 98.25 203 ASN A O 1
ATOM 1553 N N . ASN A 1 204 ? -2.841 -11.331 -1.423 1.00 97.69 204 ASN A N 1
ATOM 1554 C CA . ASN A 1 204 ? -3.712 -10.483 -2.230 1.00 97.69 204 ASN A CA 1
ATOM 1555 C C . ASN A 1 204 ? -3.075 -9.128 -2.568 1.00 97.69 204 ASN A C 1
ATOM 1557 O O . ASN A 1 204 ? -3.278 -8.643 -3.679 1.00 97.69 204 ASN A O 1
ATOM 1561 N N . VAL A 1 205 ? -2.300 -8.516 -1.666 1.00 96.62 205 VAL A N 1
ATOM 1562 C CA . VAL A 1 205 ? -1.572 -7.274 -1.981 1.00 96.62 205 VAL A CA 1
ATOM 1563 C C . VAL A 1 205 ? -0.477 -7.548 -3.011 1.00 96.62 205 VAL A C 1
ATOM 1565 O O . VAL A 1 205 ? -0.424 -6.852 -4.024 1.00 96.62 205 VAL A O 1
ATOM 1568 N N . HIS A 1 206 ? 0.333 -8.594 -2.812 1.00 98.50 206 HIS A N 1
ATOM 1569 C CA . HIS A 1 206 ? 1.340 -9.024 -3.791 1.00 98.50 206 HIS A CA 1
ATOM 1570 C C . HIS A 1 206 ? 0.722 -9.278 -5.176 1.00 98.50 206 HIS A C 1
ATOM 1572 O O . HIS A 1 206 ? 1.193 -8.741 -6.181 1.00 98.50 206 HIS A O 1
ATOM 1578 N N . ALA A 1 207 ? -0.386 -10.022 -5.227 1.00 97.38 207 ALA A N 1
ATOM 1579 C CA . ALA A 1 207 ? -1.088 -10.346 -6.464 1.00 97.38 207 ALA A CA 1
ATOM 1580 C C . ALA A 1 207 ? -1.689 -9.114 -7.161 1.00 97.38 207 ALA A C 1
ATOM 1582 O O . ALA A 1 207 ? -1.621 -9.020 -8.383 1.00 97.38 207 ALA A O 1
ATOM 1583 N N . ASN A 1 208 ? -2.252 -8.159 -6.411 1.00 95.88 208 ASN A N 1
ATOM 1584 C CA . ASN A 1 208 ? -2.842 -6.950 -6.998 1.00 95.88 208 ASN A CA 1
ATOM 1585 C C . ASN A 1 208 ? -1.778 -5.972 -7.507 1.00 95.88 208 ASN A C 1
ATOM 1587 O O . ASN A 1 208 ? -1.976 -5.347 -8.546 1.00 95.88 208 ASN A O 1
ATOM 1591 N N . LEU A 1 209 ? -0.645 -5.843 -6.808 1.00 97.06 209 LEU A N 1
ATOM 1592 C CA . LEU A 1 209 ? 0.464 -5.007 -7.271 1.00 97.06 209 LEU A CA 1
ATOM 1593 C C . LEU A 1 209 ? 1.232 -5.652 -8.435 1.00 97.06 209 LEU A C 1
ATOM 1595 O O . LEU A 1 209 ? 1.788 -4.913 -9.253 1.00 97.06 209 LEU A O 1
ATOM 1599 N N . ALA A 1 210 ? 1.219 -6.988 -8.539 1.00 97.81 210 ALA A N 1
ATOM 1600 C CA . ALA A 1 210 ? 1.752 -7.793 -9.642 1.00 97.81 210 ALA A CA 1
ATOM 1601 C C . ALA A 1 210 ? 3.186 -7.399 -10.066 1.00 97.81 210 ALA A C 1
ATOM 1603 O O . ALA A 1 210 ? 3.925 -6.770 -9.306 1.00 97.81 210 ALA A O 1
ATOM 1604 N N . SER A 1 211 ? 3.612 -7.777 -11.281 1.00 98.19 211 SER A N 1
ATOM 1605 C CA . SER A 1 211 ? 4.973 -7.512 -11.782 1.00 98.19 211 SER A CA 1
ATOM 1606 C C . SER A 1 211 ? 6.020 -7.955 -10.743 1.00 98.19 211 SER A C 1
ATOM 1608 O O . SER A 1 211 ? 5.910 -9.059 -10.220 1.00 98.19 211 SER A O 1
ATOM 1610 N N . THR A 1 212 ? 6.978 -7.100 -10.378 1.00 98.56 212 THR A N 1
ATOM 1611 C CA . THR A 1 212 ? 7.983 -7.377 -9.345 1.00 98.56 212 THR A CA 1
ATOM 1612 C C . THR A 1 212 ? 7.368 -7.724 -7.990 1.00 98.56 212 THR A C 1
ATOM 1614 O O . THR A 1 212 ? 7.830 -8.659 -7.345 1.00 98.56 212 THR A O 1
ATOM 1617 N N . MET A 1 213 ? 6.287 -7.053 -7.576 1.00 98.25 213 MET A N 1
ATOM 1618 C CA . MET A 1 213 ? 5.585 -7.388 -6.330 1.00 98.25 213 MET A CA 1
ATOM 1619 C C . MET A 1 213 ? 4.896 -8.757 -6.379 1.00 98.25 213 MET A C 1
ATOM 1621 O O . MET A 1 213 ? 4.598 -9.305 -5.330 1.00 98.25 213 MET A O 1
ATOM 1625 N N . GLY A 1 214 ? 4.667 -9.343 -7.553 1.00 97.88 214 GLY A N 1
ATOM 1626 C CA . GLY A 1 214 ? 4.064 -10.671 -7.689 1.00 97.88 214 GLY A CA 1
ATOM 1627 C C . GLY A 1 214 ? 5.061 -11.835 -7.678 1.00 97.88 214 GLY A C 1
ATOM 1628 O O . GLY A 1 214 ? 4.637 -12.975 -7.847 1.00 97.88 214 GLY A O 1
ATOM 1629 N N . THR A 1 215 ? 6.367 -11.583 -7.539 1.00 98.12 215 THR A N 1
ATOM 1630 C CA . THR A 1 215 ? 7.408 -12.622 -7.620 1.00 98.12 215 THR A CA 1
ATOM 1631 C C . THR A 1 215 ? 8.298 -12.642 -6.377 1.00 98.12 215 THR A C 1
ATOM 1633 O O . THR A 1 215 ? 8.233 -11.761 -5.524 1.00 98.12 215 THR A O 1
ATOM 1636 N N . PHE A 1 216 ? 9.216 -13.611 -6.310 1.00 97.06 216 PHE A N 1
ATOM 1637 C CA . PHE A 1 216 ? 10.266 -13.653 -5.286 1.00 97.06 216 PHE A CA 1
ATOM 1638 C C . PHE A 1 216 ? 11.248 -12.467 -5.344 1.00 97.06 216 PHE A C 1
ATOM 1640 O O . PHE A 1 216 ? 12.044 -12.287 -4.427 1.00 97.06 216 PHE A O 1
ATOM 1647 N N . ALA A 1 217 ? 11.197 -11.643 -6.396 1.00 98.06 217 ALA A N 1
ATOM 1648 C CA . ALA A 1 217 ? 11.969 -10.410 -6.490 1.00 98.06 217 ALA A CA 1
ATOM 1649 C C . ALA A 1 217 ? 11.254 -9.203 -5.853 1.00 98.06 217 ALA A C 1
ATOM 1651 O O . ALA A 1 217 ? 11.780 -8.092 -5.945 1.00 98.06 217 ALA A O 1
ATOM 1652 N N . SER A 1 218 ? 10.106 -9.389 -5.185 1.00 98.38 218 SER A N 1
ATOM 1653 C CA . SER A 1 218 ? 9.321 -8.310 -4.568 1.00 98.38 218 SER A CA 1
ATOM 1654 C C . SER A 1 218 ? 10.100 -7.344 -3.667 1.00 98.38 218 SER A C 1
ATOM 1656 O O . SER A 1 218 ? 9.791 -6.155 -3.740 1.00 98.38 218 SER A O 1
ATOM 1658 N N . PRO A 1 219 ? 11.144 -7.743 -2.900 1.00 97.75 219 PRO A N 1
ATOM 1659 C CA . PRO A 1 219 ? 11.922 -6.791 -2.093 1.00 97.75 219 PRO A CA 1
ATOM 1660 C C . PRO A 1 219 ? 12.667 -5.723 -2.907 1.00 97.75 219 PRO A C 1
ATOM 1662 O O . PRO A 1 219 ? 13.155 -4.744 -2.346 1.00 97.75 219 PRO A O 1
ATOM 1665 N N . SER A 1 220 ? 12.759 -5.899 -4.228 1.00 97.44 220 SER A N 1
ATOM 1666 C CA . SER A 1 220 ? 13.312 -4.902 -5.151 1.00 97.44 220 SER A CA 1
ATOM 1667 C C . SER A 1 220 ? 12.446 -3.648 -5.245 1.00 97.44 220 SER A C 1
ATOM 1669 O O . SER A 1 220 ? 12.945 -2.582 -5.598 1.00 97.44 220 SER A O 1
ATOM 1671 N N . ASP A 1 221 ? 11.150 -3.768 -4.950 1.00 97.88 221 ASP A N 1
ATOM 1672 C CA . ASP A 1 221 ? 10.224 -2.648 -4.902 1.00 97.88 221 ASP A CA 1
ATOM 1673 C C . ASP A 1 221 ? 10.133 -2.098 -3.464 1.00 97.88 221 ASP A C 1
ATOM 1675 O O . ASP A 1 221 ? 9.722 -2.826 -2.562 1.00 97.88 221 ASP A O 1
ATOM 1679 N N . PRO A 1 222 ? 10.454 -0.816 -3.207 1.00 96.56 222 PRO A N 1
ATOM 1680 C CA . PRO A 1 222 ? 10.420 -0.241 -1.863 1.00 96.56 222 PRO A CA 1
ATOM 1681 C C . PRO A 1 222 ? 9.065 -0.332 -1.144 1.00 96.56 222 PRO A C 1
ATOM 1683 O O . PRO A 1 222 ? 9.041 -0.288 0.087 1.00 96.56 222 PRO A O 1
ATOM 1686 N N . ILE A 1 223 ? 7.945 -0.494 -1.865 1.00 95.56 223 ILE A N 1
ATOM 1687 C CA . ILE A 1 223 ? 6.629 -0.690 -1.232 1.00 95.56 223 ILE A CA 1
ATOM 1688 C C . ILE A 1 223 ? 6.559 -1.993 -0.418 1.00 95.56 223 ILE A C 1
ATOM 1690 O O . ILE A 1 223 ? 5.783 -2.078 0.537 1.00 95.56 223 ILE A O 1
ATOM 1694 N N . PHE A 1 224 ? 7.401 -2.982 -0.746 1.00 97.50 224 PHE A N 1
ATOM 1695 C CA . PHE A 1 224 ? 7.529 -4.252 -0.031 1.00 97.50 224 PHE A CA 1
ATOM 1696 C C . PHE A 1 224 ? 7.741 -4.043 1.469 1.00 97.50 224 PHE A C 1
ATOM 1698 O O . PHE A 1 224 ? 7.080 -4.678 2.285 1.00 97.50 224 PHE A O 1
ATOM 1705 N N . TRP A 1 225 ? 8.612 -3.107 1.848 1.00 91.25 225 TRP A N 1
ATOM 1706 C CA . TRP A 1 225 ? 8.950 -2.874 3.252 1.00 91.25 225 TRP A CA 1
ATOM 1707 C C . TRP A 1 225 ? 7.762 -2.332 4.043 1.00 91.25 225 TRP A C 1
ATOM 1709 O O . TRP A 1 225 ? 7.507 -2.781 5.157 1.00 91.25 225 TRP A O 1
ATOM 1719 N N . SER A 1 226 ? 6.983 -1.418 3.461 1.00 91.00 226 SER A N 1
ATOM 1720 C CA . SER A 1 226 ? 5.756 -0.920 4.093 1.00 91.00 226 SER A CA 1
ATOM 1721 C C . SER A 1 226 ? 4.663 -1.987 4.150 1.00 91.00 226 SER A C 1
ATOM 1723 O O . SER A 1 226 ? 3.946 -2.069 5.146 1.00 91.00 226 SER A O 1
ATOM 1725 N N . HIS A 1 227 ? 4.555 -2.832 3.119 1.00 94.12 227 HIS A N 1
ATOM 1726 C CA . HIS A 1 227 ? 3.653 -3.980 3.136 1.00 94.12 227 HIS A CA 1
ATOM 1727 C C . HIS A 1 227 ? 4.009 -4.956 4.268 1.00 94.12 227 HIS A C 1
ATOM 1729 O O . HIS A 1 227 ? 3.157 -5.276 5.093 1.00 94.12 227 HIS A O 1
ATOM 1735 N N . HIS A 1 228 ? 5.274 -5.363 4.376 1.00 96.75 228 HIS A N 1
ATOM 1736 C CA . HIS A 1 228 ? 5.718 -6.302 5.405 1.00 96.75 228 HIS A CA 1
ATOM 1737 C C . HIS A 1 228 ? 5.767 -5.696 6.811 1.00 96.75 228 HIS A C 1
ATOM 1739 O O . HIS A 1 228 ? 5.570 -6.428 7.776 1.00 96.75 228 HIS A O 1
ATOM 1745 N N . ALA A 1 229 ? 5.916 -4.376 6.955 1.00 85.06 229 ALA A N 1
ATOM 1746 C CA . ALA A 1 229 ? 5.719 -3.700 8.238 1.00 85.06 229 ALA A CA 1
ATOM 1747 C C . ALA A 1 229 ? 4.266 -3.821 8.737 1.00 85.06 229 ALA A C 1
ATOM 1749 O O . ALA A 1 229 ? 4.034 -3.972 9.935 1.00 85.06 229 ALA A O 1
ATOM 1750 N N . MET A 1 230 ? 3.278 -3.808 7.832 1.00 89.50 230 MET A N 1
ATOM 1751 C CA . MET A 1 230 ? 1.890 -4.111 8.197 1.00 89.50 230 MET A CA 1
ATOM 1752 C C . MET A 1 230 ? 1.740 -5.574 8.632 1.00 89.50 230 MET A C 1
ATOM 1754 O O . MET A 1 230 ? 1.092 -5.836 9.639 1.00 89.50 230 MET A O 1
ATOM 1758 N N . ILE A 1 231 ? 2.354 -6.526 7.923 1.00 92.69 231 ILE A N 1
ATOM 1759 C CA . ILE A 1 231 ? 2.309 -7.949 8.308 1.00 92.69 231 ILE A CA 1
ATOM 1760 C C . ILE A 1 231 ? 2.938 -8.178 9.691 1.00 92.69 231 ILE A C 1
ATOM 1762 O O . ILE A 1 231 ? 2.352 -8.871 10.523 1.00 92.69 231 ILE A O 1
ATOM 1766 N N . ASP A 1 232 ? 4.074 -7.540 9.974 1.00 87.25 232 ASP A N 1
ATOM 1767 C CA . ASP A 1 232 ? 4.708 -7.576 11.295 1.00 87.25 232 ASP A CA 1
ATOM 1768 C C . ASP A 1 232 ? 3.803 -6.980 12.386 1.00 87.25 232 ASP A C 1
ATOM 1770 O O . ASP A 1 232 ? 3.620 -7.577 13.448 1.00 87.25 232 ASP A O 1
ATOM 1774 N N . LEU A 1 233 ? 3.126 -5.861 12.103 1.00 80.69 233 LEU A N 1
ATOM 1775 C CA . LEU A 1 233 ? 2.142 -5.292 13.024 1.00 80.69 233 LEU A CA 1
ATOM 1776 C C . LEU A 1 233 ? 1.014 -6.287 13.351 1.00 80.69 233 LEU A C 1
ATOM 1778 O O . LEU A 1 233 ? 0.638 -6.412 14.518 1.00 80.69 233 LEU A O 1
ATOM 1782 N N . LEU A 1 234 ? 0.487 -7.020 12.364 1.00 85.75 234 LEU A N 1
ATOM 1783 C CA . LEU A 1 234 ? -0.548 -8.039 12.600 1.00 85.75 234 LEU A CA 1
ATOM 1784 C C . LEU A 1 234 ? -0.043 -9.168 13.507 1.00 85.75 234 LEU A C 1
ATOM 1786 O O . LEU A 1 234 ? -0.770 -9.631 14.390 1.00 85.75 234 LEU A O 1
ATOM 1790 N N . HIS A 1 235 ? 1.215 -9.567 13.341 1.00 85.75 235 HIS A N 1
ATOM 1791 C CA . HIS A 1 235 ? 1.873 -10.536 14.208 1.00 85.75 235 HIS A CA 1
ATOM 1792 C C . HIS A 1 235 ? 2.025 -10.016 15.650 1.00 85.75 235 HIS A C 1
ATOM 1794 O O . HIS A 1 235 ? 1.708 -10.734 16.604 1.00 85.75 235 HIS A O 1
ATOM 1800 N N . VAL A 1 236 ? 2.419 -8.750 15.831 1.00 77.75 236 VAL A N 1
ATOM 1801 C CA . VAL A 1 236 ? 2.489 -8.102 17.153 1.00 77.75 236 VAL A CA 1
ATOM 1802 C C . VAL A 1 236 ? 1.110 -8.030 17.816 1.00 77.75 236 VAL A C 1
ATOM 1804 O O . VAL A 1 236 ? 0.991 -8.348 19.003 1.00 77.75 236 VAL A O 1
ATOM 1807 N N . ILE A 1 237 ? 0.067 -7.652 17.067 1.00 75.88 237 ILE A N 1
ATOM 1808 C CA . ILE A 1 237 ? -1.324 -7.617 17.548 1.00 75.88 237 ILE A CA 1
ATOM 1809 C C . ILE A 1 237 ? -1.748 -9.010 18.020 1.00 75.88 237 ILE A C 1
ATOM 1811 O O . ILE A 1 237 ? -2.205 -9.167 19.154 1.00 75.88 237 ILE A O 1
ATOM 1815 N N . PHE A 1 238 ? -1.536 -10.039 17.194 1.00 80.12 238 PHE A N 1
ATOM 1816 C CA . PHE A 1 238 ? -1.840 -11.418 17.562 1.00 80.12 238 PHE A CA 1
ATOM 1817 C C . PHE A 1 238 ? -1.161 -11.814 18.875 1.00 80.12 238 PHE A C 1
ATOM 1819 O O . PHE A 1 238 ? -1.827 -12.296 19.793 1.00 80.12 238 PHE A O 1
ATOM 1826 N N . HIS A 1 239 ? 0.148 -11.579 18.992 1.00 76.31 239 HIS A N 1
ATOM 1827 C CA . HIS A 1 239 ? 0.904 -11.932 20.187 1.00 76.31 239 HIS A CA 1
ATOM 1828 C C . HIS A 1 239 ? 0.365 -11.245 21.439 1.00 76.31 239 HIS A C 1
ATOM 1830 O O . HIS A 1 239 ? 0.093 -11.920 22.433 1.00 76.31 239 HIS A O 1
ATOM 1836 N N . LYS A 1 240 ? 0.152 -9.927 21.391 1.00 69.75 240 LYS A N 1
ATOM 1837 C CA . LYS A 1 240 ? -0.361 -9.175 22.542 1.00 69.75 240 LYS A CA 1
ATOM 1838 C C . LYS A 1 240 ? -1.750 -9.645 22.970 1.00 69.75 240 LYS A C 1
ATOM 1840 O O . LYS A 1 240 ? -1.993 -9.793 24.164 1.00 69.75 240 LYS A O 1
ATOM 1845 N N . CYS A 1 241 ? -2.640 -9.932 22.022 1.00 69.81 241 CYS A N 1
ATOM 1846 C CA . CYS A 1 241 ? -4.018 -10.308 22.328 1.00 69.81 241 CYS A CA 1
ATOM 1847 C C . CYS A 1 241 ? -4.196 -11.788 22.709 1.00 69.81 241 CYS A C 1
ATOM 1849 O O . CYS A 1 241 ? -5.056 -12.098 23.533 1.00 69.81 241 CYS A O 1
ATOM 1851 N N . ARG A 1 242 ? -3.437 -12.712 22.098 1.00 71.50 242 ARG A N 1
ATOM 1852 C CA . ARG A 1 242 ? -3.595 -14.169 22.289 1.00 71.50 242 ARG A CA 1
ATOM 1853 C C . ARG A 1 242 ? -2.611 -14.769 23.282 1.00 71.50 242 ARG A C 1
ATOM 1855 O O . ARG A 1 242 ? -3.001 -15.650 24.038 1.00 71.50 242 ARG A O 1
ATOM 1862 N N . VAL A 1 243 ? -1.360 -14.315 23.266 1.00 69.06 243 VAL A N 1
ATOM 1863 C CA . VAL A 1 243 ? -0.301 -14.820 24.158 1.00 69.06 243 VAL A CA 1
ATOM 1864 C C . VAL A 1 243 ? -0.181 -13.947 25.409 1.00 69.06 243 VAL A C 1
ATOM 1866 O O . VAL A 1 243 ? 0.152 -14.442 26.481 1.00 69.06 243 VAL A O 1
ATOM 1869 N N . GLY A 1 244 ? -0.511 -12.659 25.295 1.00 64.31 244 GLY A N 1
ATOM 1870 C CA . GLY A 1 244 ? -0.317 -11.682 26.359 1.00 64.31 244 GLY A CA 1
ATOM 1871 C C . GLY A 1 244 ? 1.105 -11.118 26.368 1.00 64.31 244 GLY A C 1
ATOM 1872 O O . GLY A 1 244 ? 1.967 -11.493 25.575 1.00 64.31 244 GLY A O 1
ATOM 1873 N N . THR A 1 245 ? 1.358 -10.173 27.270 1.00 66.19 245 THR A N 1
ATOM 1874 C CA . THR A 1 245 ? 2.664 -9.504 27.419 1.00 66.19 245 THR A CA 1
ATOM 1875 C C . THR A 1 245 ? 3.561 -10.159 28.471 1.00 66.19 245 THR A C 1
ATOM 1877 O O . THR A 1 245 ? 4.728 -9.785 28.607 1.00 66.19 245 THR A O 1
ATOM 1880 N N . ALA A 1 246 ? 3.042 -11.146 29.206 1.00 64.50 246 ALA A N 1
ATOM 1881 C CA . ALA A 1 246 ? 3.794 -11.882 30.210 1.00 64.50 246 ALA A CA 1
ATOM 1882 C C . ALA A 1 246 ? 4.841 -12.777 29.530 1.00 64.50 246 ALA A C 1
ATOM 1884 O O . ALA A 1 246 ? 4.520 -13.776 28.886 1.00 64.50 246 ALA A O 1
ATOM 1885 N N . ARG A 1 247 ? 6.120 -12.418 29.671 1.00 62.19 247 ARG A N 1
ATOM 1886 C CA . ARG A 1 247 ? 7.223 -13.271 29.220 1.00 62.19 247 ARG A CA 1
ATOM 1887 C C . ARG A 1 247 ? 7.298 -14.503 30.117 1.00 62.19 247 ARG A C 1
ATOM 1889 O O . ARG A 1 247 ? 7.664 -14.384 31.282 1.00 62.19 247 ARG A O 1
ATOM 1896 N N . LEU A 1 248 ? 7.007 -15.676 29.557 1.00 67.56 248 LEU A N 1
ATOM 1897 C CA . LEU A 1 248 ? 7.248 -16.941 30.247 1.00 67.56 248 LEU A CA 1
ATOM 1898 C C . LEU A 1 248 ? 8.746 -17.102 30.540 1.00 67.56 248 LEU A C 1
ATOM 1900 O O . LEU A 1 248 ? 9.587 -16.879 29.658 1.00 67.56 248 LEU A O 1
ATOM 1904 N N . THR A 1 249 ? 9.079 -17.517 31.759 1.00 75.31 249 THR A N 1
ATOM 1905 C CA . THR A 1 249 ? 10.436 -17.941 32.119 1.00 75.31 249 THR A CA 1
ATOM 1906 C C . THR A 1 249 ? 10.825 -19.192 31.328 1.00 75.31 249 THR A C 1
ATOM 1908 O O . THR A 1 249 ? 9.966 -19.919 30.823 1.00 75.31 249 THR A O 1
ATOM 1911 N N . PHE A 1 250 ? 12.124 -19.483 31.214 1.00 70.69 250 PHE A N 1
ATOM 1912 C CA . PHE A 1 250 ? 12.576 -20.726 30.575 1.00 70.69 250 PHE A CA 1
ATOM 1913 C C . PHE A 1 250 ? 11.966 -21.974 31.236 1.00 70.69 250 PHE A C 1
ATOM 1915 O O . PHE A 1 250 ? 11.563 -22.888 30.525 1.00 70.69 250 PHE A O 1
ATOM 1922 N N . ALA A 1 251 ? 11.799 -21.967 32.564 1.00 75.25 251 ALA A N 1
ATOM 1923 C CA . ALA A 1 251 ? 11.138 -23.046 33.299 1.00 75.25 251 ALA A CA 1
ATOM 1924 C C . ALA A 1 251 ? 9.657 -23.201 32.906 1.00 75.25 251 ALA A C 1
ATOM 1926 O O . ALA A 1 251 ? 9.211 -24.312 32.647 1.00 75.25 251 ALA A O 1
ATOM 1927 N N . GLN A 1 252 ? 8.918 -22.093 32.775 1.00 74.12 252 GLN A N 1
ATOM 1928 C CA . GLN A 1 252 ? 7.516 -22.112 32.335 1.00 74.12 252 GLN A CA 1
ATOM 1929 C C . GLN A 1 252 ? 7.359 -22.582 30.881 1.00 74.12 252 GLN A C 1
ATOM 1931 O O . GLN A 1 252 ? 6.383 -23.250 30.545 1.00 74.12 252 GLN A O 1
ATOM 1936 N N . LYS A 1 253 ? 8.319 -22.256 30.006 1.00 64.56 253 LYS A N 1
ATOM 1937 C CA . LYS A 1 253 ? 8.339 -22.764 28.625 1.00 64.56 253 LYS A CA 1
ATOM 1938 C C . LYS A 1 253 ? 8.609 -24.269 28.583 1.00 64.56 253 LYS A C 1
ATOM 1940 O O . LYS A 1 253 ? 7.966 -24.966 27.810 1.00 64.56 253 LYS A O 1
ATOM 1945 N N . ALA A 1 254 ? 9.526 -24.756 29.419 1.00 63.56 254 ALA A N 1
ATOM 1946 C CA . ALA A 1 254 ? 9.885 -26.170 29.495 1.00 63.56 254 ALA A CA 1
ATOM 1947 C C . ALA A 1 254 ? 8.777 -27.048 30.107 1.00 63.56 254 ALA A C 1
ATOM 1949 O O . ALA A 1 254 ? 8.696 -28.224 29.778 1.00 63.56 254 ALA A O 1
ATOM 1950 N N . SER A 1 255 ? 7.916 -26.486 30.962 1.00 64.00 255 SER A N 1
ATOM 1951 C CA . SER A 1 255 ? 6.804 -27.201 31.607 1.00 64.00 255 SER A CA 1
ATOM 1952 C C . SER A 1 255 ? 5.485 -27.175 30.825 1.00 64.00 255 SER A C 1
ATOM 1954 O O . SER A 1 255 ? 4.489 -27.691 31.318 1.00 64.00 255 SER A O 1
ATOM 1956 N N . SER A 1 256 ? 5.441 -26.508 29.667 1.00 53.03 256 SER A N 1
ATOM 1957 C CA . SER A 1 256 ? 4.231 -26.371 28.833 1.00 53.03 256 SER A CA 1
ATOM 1958 C C . SER A 1 256 ? 4.186 -27.380 27.673 1.00 53.03 256 SER A C 1
ATOM 1960 O O . SER A 1 256 ? 3.464 -27.153 26.700 1.00 53.03 256 SER A O 1
ATOM 1962 N N . VAL A 1 257 ? 4.985 -28.450 27.763 1.00 44.06 257 VAL A N 1
ATOM 1963 C CA . VAL A 1 257 ? 5.019 -29.588 26.831 1.00 44.06 257 VAL A CA 1
ATOM 1964 C C . VAL A 1 257 ? 4.305 -30.772 27.462 1.00 44.06 257 VAL A C 1
ATOM 1966 O O . VAL A 1 257 ? 4.587 -31.038 28.651 1.00 44.06 257 VAL A O 1
#

Radius of gyration: 24.72 Å; chains: 1; bounding box: 57×56×101 Å

InterPro domains:
  IPR002227 Tyrosinase copper-binding domain [PF00264] (57-238)
  IPR002227 Tyrosinase copper-binding domain [PR00092] (75-92)
  IPR002227 Tyrosinase copper-binding domain [PR00092] (201-212)
  IPR002227 Tyrosinase copper-binding domain [PR00092] (220-238)
  IPR002227 Tyrosinase copper-binding domain [PS00497] (75-92)
  IPR002227 Tyrosinase copper-binding domain [PS00498] (221-232)
  IPR008922 Di-copper centre-containing domain superfamily [G3DSA:1.10.1280.10] (13-255)
  IPR008922 Di-copper centre-containing domain superfamily [SSF48056] (28-237)
  IPR050316 Tyrosinase and Hemocyanin [PTHR11474] (24-245)

Foldseek 3Di:
DDDDDDDDDDPPPPPPPPPPPPVPPPDPDDDDDPVPDDPVRVVLVVLLVVLCVVVVVVVLLVVQCPPPVSVVCCDPDPCVVVSVVVSVVLSVLSSCCSSVVAWFQQRSD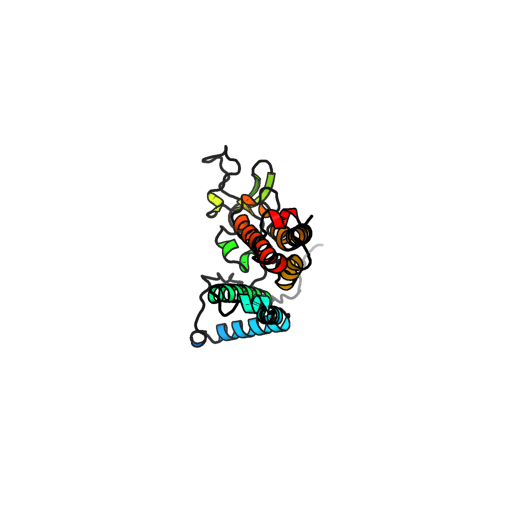VCCVVQQHFPDAAFDWDQQVNDTFTAGFGQGPPQLVFASDPPADDPRGSSGAGWHHRSPQGQDCLPRPVNLCCLLPVDLDCVSSVVSCCVGNNQSVLVSRGGCSVDPNNVSRVVVVVSVVVVVVSVVVSCCVNVNPDDDDPVRVVVPD

Secondary structure (DSSP, 8-state):
---------------------------S-----GGGS-HHHHHHHHHHHHHHHHTTHHHHHHHHHHSHHHHHHHSSSTTHHHHHHHHHHHHHHHHHHHTTS--BHHHH-HHHHHTT-SSSSEEEEEEETTEEEEEEEE-STTGGG--SSTT--TTTS--SEEE--TTT-BPPGGGSHHHHHHHHHS-SSHHHHHHHHIIIIIHHHHHHH-GGGGSTTGGGSTHHHHHHHHHHHHHHHHIIIII-S----HHHHHT--

Organism: NCBI:txid53985